Protein AF-A0A1M3SZS4-F1 (afdb_monomer)

pLDDT: mean 76.56, std 21.06, range [27.05, 96.69]

Radius of gyration: 27.9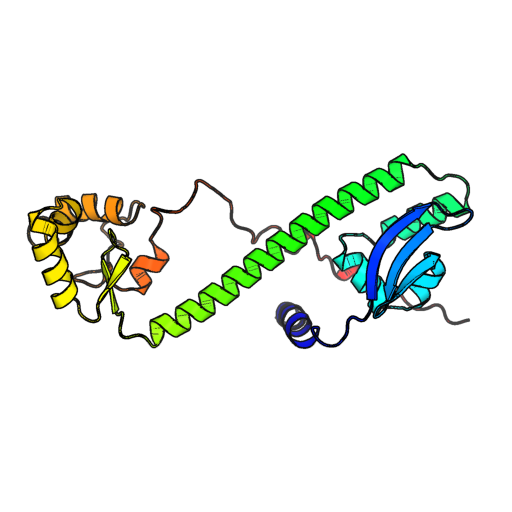 Å; Cα contacts (8 Å, |Δi|>4): 228; chains: 1; bounding box: 60×42×75 Å

Secondary structure (DSSP, 8-state):
--HHHHHHHHHHSGGG---EEEEEEEE-SSSEEEEEEETTEEEEEEHHHHHTT-HHHHHHHHHTT--HHHHHHHHHHHHTT---HHHHHHHHHHHHHHHHHHHHHHHHHHHHHHHHHHHHHHHTSS--EEETTTTEEESSHHHHHHHHHHHTTT-HHHHHHTTTTT-HHHHHHHHHHHHTS---TTTSPTGGGGGBHHHHHHH--TT--S----GGGSTTTS--GGGSS-------

Sequence (236 aa):
MSCLASIILLWDGMREWLTIAFIGVERGPDDLVVTCLRDRFRDRLLWSNFKAIGQPALVAVARAGWHIQSLDDIANSIREGRFDELELERARENAKEKLAWINRLSHNMASLQGLDTLKKILANSSINVICPPCLKGFSRADSLYAHFREVGKTDQMHASLAMKQTNFVTFHAYYEMAIGAPIPSSELRHGHKCFETWFIIEHYRRDAENGEEHPDTLLSELFDFNALDDYEPTSV

Organism: Aspergillus luchuensis (strain CBS 106.47) (NCBI:txid1137211)

Nearest PDB structures (foldseek):
  7x0q-assembly1_B  TM=5.820E-01  e=1.036E+00  Acetivibrio thermocellus
  7x0q-assembly1_A  TM=5.314E-01  e=3.339E+00  Acetivibrio thermocellus
  6mje-assembly2_C  TM=4.380E-01  e=5.333E+00  Nakaseomyces glabratus

Solvent-accessible surface area (backbone atoms only — not comparable to full-atom values): 13571 Å² total; per-residue (Å²): 144,67,70,69,62,56,60,57,57,51,61,77,67,50,83,84,75,71,58,45,43,52,74,47,76,44,88,47,92,62,37,32,33,31,37,29,36,50,73,91,42,80,47,78,36,43,45,73,61,45,54,70,70,35,68,66,46,54,52,21,36,47,70,51,24,40,57,68,66,61,52,51,52,51,29,49,28,36,60,71,73,64,62,53,71,70,58,54,52,51,52,51,50,54,11,50,57,42,29,54,49,54,50,52,51,51,52,53,52,51,50,51,53,51,47,55,50,49,51,54,52,47,73,74,43,70,49,44,29,37,43,63,82,74,71,47,69,28,65,44,64,68,62,46,49,50,47,20,58,63,52,23,76,82,32,68,66,37,35,31,62,59,26,54,88,83,37,47,69,59,13,50,58,45,45,24,68,34,26,45,37,92,66,61,78,89,75,54,47,70,81,68,53,51,29,22,43,66,54,41,66,74,55,55,32,67,83,59,74,87,83,82,82,81,78,78,76,63,64,68,76,78,60,71,68,85,76,69,79,79,77,74,81,84,76,131

Structure (mmCIF, N/CA/C/O backbone):
data_AF-A0A1M3SZS4-F1
#
_entry.id   AF-A0A1M3SZS4-F1
#
loop_
_atom_site.group_PDB
_atom_site.id
_atom_site.type_symbol
_atom_site.label_atom_id
_atom_site.label_alt_id
_atom_site.label_comp_id
_atom_site.label_asym_id
_atom_site.label_entity_id
_atom_site.label_seq_id
_atom_site.pdbx_PDB_ins_code
_atom_site.Cartn_x
_atom_site.Cartn_y
_atom_site.Cartn_z
_atom_site.occupancy
_atom_site.B_iso_or_equiv
_atom_site.auth_seq_id
_atom_site.auth_comp_id
_atom_site.auth_asym_id
_atom_site.auth_atom_id
_atom_site.pdbx_PDB_model_num
ATOM 1 N N . MET A 1 1 ? -1.306 -26.030 6.064 1.00 33.91 1 MET A N 1
ATOM 2 C CA . MET A 1 1 ? -1.467 -25.125 4.901 1.00 33.91 1 MET A CA 1
ATOM 3 C C . MET A 1 1 ? -2.941 -24.746 4.692 1.00 33.91 1 MET A C 1
ATOM 5 O O . MET A 1 1 ? -3.500 -25.035 3.645 1.00 33.91 1 MET A O 1
ATOM 9 N N . SER A 1 2 ? -3.586 -24.084 5.659 1.00 29.48 2 SER A N 1
ATOM 10 C CA . SER A 1 2 ? -4.990 -23.646 5.491 1.00 29.48 2 SER A CA 1
ATOM 11 C C . SER A 1 2 ? -5.407 -22.394 6.280 1.00 29.48 2 SER A C 1
ATOM 13 O O . SER A 1 2 ? -6.526 -21.939 6.091 1.00 29.48 2 SER A O 1
ATOM 15 N N . CYS A 1 3 ? -4.546 -21.768 7.095 1.00 30.89 3 CYS A N 1
ATOM 16 C CA . CYS A 1 3 ? -4.968 -20.607 7.900 1.00 30.89 3 CYS A CA 1
ATOM 17 C C . CYS A 1 3 ? -4.943 -19.264 7.148 1.00 30.89 3 CYS A C 1
ATOM 19 O O . CYS A 1 3 ? -5.746 -18.384 7.441 1.00 30.89 3 CYS A O 1
ATOM 21 N N . LEU A 1 4 ? -4.076 -19.099 6.140 1.00 27.88 4 LEU A N 1
ATOM 22 C CA . LEU A 1 4 ? -3.957 -17.823 5.411 1.00 27.88 4 LEU A CA 1
ATOM 23 C C . LEU A 1 4 ? -5.110 -17.590 4.420 1.00 27.88 4 LEU A C 1
ATOM 25 O O . LEU A 1 4 ? -5.511 -16.450 4.198 1.00 27.88 4 LEU A O 1
ATOM 29 N N . ALA A 1 5 ? -5.695 -18.661 3.874 1.00 27.05 5 ALA A N 1
ATOM 30 C CA . ALA A 1 5 ? -6.840 -18.562 2.968 1.00 27.05 5 ALA A CA 1
ATOM 31 C C . ALA A 1 5 ? -8.105 -18.055 3.687 1.00 27.05 5 ALA A C 1
ATOM 33 O O . ALA A 1 5 ? -8.880 -17.299 3.105 1.00 27.05 5 ALA A O 1
ATOM 34 N N . SER A 1 6 ? -8.281 -18.401 4.967 1.00 30.48 6 SER A N 1
ATOM 35 C CA . SER A 1 6 ? -9.432 -17.970 5.770 1.00 30.48 6 SER A CA 1
ATOM 36 C C . SER A 1 6 ? -9.409 -16.472 6.089 1.00 30.48 6 SER A C 1
ATOM 38 O O . SER A 1 6 ? -10.462 -15.844 6.133 1.00 30.48 6 SER A O 1
ATOM 40 N N . ILE A 1 7 ? -8.221 -15.878 6.252 1.00 36.56 7 ILE A N 1
ATOM 41 C CA . ILE A 1 7 ? -8.060 -14.442 6.538 1.00 36.56 7 ILE A CA 1
ATOM 42 C C . ILE A 1 7 ? -8.365 -13.600 5.289 1.00 36.56 7 ILE A C 1
ATOM 44 O O . ILE A 1 7 ? -9.030 -12.571 5.385 1.00 36.56 7 ILE A O 1
ATOM 48 N N . ILE A 1 8 ? -7.944 -14.065 4.106 1.00 35.19 8 ILE A N 1
ATOM 49 C CA . ILE A 1 8 ? -8.177 -13.361 2.834 1.00 35.19 8 ILE A CA 1
ATOM 50 C C . ILE A 1 8 ? -9.655 -13.444 2.417 1.00 35.19 8 ILE A C 1
ATOM 52 O O . ILE A 1 8 ? -10.227 -12.445 1.981 1.00 35.19 8 ILE A O 1
ATOM 56 N N . LEU A 1 9 ? -10.304 -14.599 2.609 1.00 32.78 9 LEU A N 1
ATOM 57 C CA . LEU A 1 9 ? -11.733 -14.767 2.313 1.00 32.78 9 LEU A CA 1
ATOM 58 C C . LEU A 1 9 ? -12.645 -14.010 3.288 1.00 32.78 9 LEU A C 1
ATOM 60 O O . LEU A 1 9 ? -13.767 -13.663 2.918 1.00 32.78 9 LEU A O 1
ATOM 64 N N . LEU A 1 10 ? -12.172 -13.696 4.501 1.00 40.41 10 LEU A N 1
ATOM 65 C CA . LEU A 1 10 ? -12.943 -12.885 5.441 1.00 40.41 10 LEU A CA 1
ATOM 66 C C . LEU A 1 10 ? -13.114 -11.441 4.949 1.00 40.41 10 LEU A C 1
ATOM 68 O O . LEU A 1 10 ? -14.142 -10.836 5.208 1.00 40.41 10 LEU A O 1
ATOM 72 N N . TRP A 1 11 ? -12.145 -10.858 4.241 1.00 41.56 11 TRP A N 1
ATOM 73 C CA . TRP A 1 11 ? -12.206 -9.432 3.889 1.00 41.56 11 TRP A CA 1
ATOM 74 C C . TRP A 1 11 ? -12.999 -9.118 2.622 1.00 41.56 11 TRP A C 1
ATOM 76 O O . TRP A 1 11 ? -13.680 -8.091 2.587 1.00 41.56 11 TRP A O 1
ATOM 86 N N . ASP A 1 12 ? -12.976 -9.994 1.617 1.00 34.31 12 ASP A N 1
ATOM 87 C CA . ASP A 1 12 ? -13.678 -9.741 0.350 1.00 34.31 12 ASP A CA 1
ATOM 88 C C . ASP A 1 12 ? -15.205 -9.936 0.475 1.00 34.31 12 ASP A C 1
ATOM 90 O O . ASP A 1 12 ? -15.979 -9.262 -0.202 1.00 34.31 12 ASP A O 1
ATOM 94 N N . GLY A 1 13 ? -15.657 -10.773 1.422 1.00 33.25 13 GLY A N 1
ATOM 95 C CA . GLY A 1 13 ? -17.080 -10.991 1.734 1.00 33.25 13 GLY A CA 1
ATOM 96 C C . GLY A 1 13 ? -17.674 -10.086 2.827 1.00 33.25 13 GLY A C 1
ATOM 97 O O . GLY A 1 13 ? -18.882 -10.098 3.045 1.00 33.25 13 GLY A O 1
ATOM 98 N N . MET A 1 14 ? -16.863 -9.285 3.532 1.00 38.31 14 MET A N 1
ATOM 99 C CA . MET A 1 14 ? -17.295 -8.505 4.711 1.00 38.31 14 MET A CA 1
ATOM 100 C C . MET A 1 14 ? -17.755 -7.069 4.421 1.00 38.31 14 MET A C 1
ATOM 102 O O . MET A 1 14 ? -18.044 -6.326 5.363 1.00 38.31 14 MET A O 1
ATOM 106 N N . ARG A 1 15 ? -17.837 -6.636 3.156 1.00 41.44 15 ARG A N 1
ATOM 107 C CA . ARG A 1 15 ? -18.345 -5.286 2.836 1.00 41.44 15 ARG A CA 1
ATOM 108 C C . ARG A 1 15 ? -19.854 -5.128 3.033 1.00 41.44 15 ARG A C 1
ATOM 110 O O . ARG A 1 15 ? -20.308 -3.997 3.165 1.00 41.44 15 ARG A O 1
ATOM 117 N N . GLU A 1 16 ? -20.613 -6.220 3.108 1.00 39.03 16 GLU A N 1
ATOM 118 C CA . GLU A 1 16 ? -22.080 -6.162 3.189 1.00 39.03 16 GLU A CA 1
ATOM 119 C C . GLU A 1 16 ? -22.664 -6.324 4.610 1.00 39.03 16 GLU A C 1
ATOM 121 O O . GLU A 1 16 ? -23.864 -6.133 4.775 1.00 39.03 16 GLU A O 1
ATOM 126 N N . TRP A 1 17 ? -21.871 -6.632 5.651 1.00 43.19 17 TRP A N 1
ATOM 127 C CA . TRP A 1 17 ? -22.424 -7.103 6.944 1.00 43.19 17 TRP A CA 1
ATOM 128 C C . TRP A 1 17 ? -21.791 -6.530 8.225 1.00 43.19 17 TRP A C 1
ATOM 130 O O . TRP A 1 17 ? -21.630 -7.248 9.210 1.00 43.19 17 TRP A O 1
ATOM 140 N N . LEU A 1 18 ? -21.460 -5.237 8.290 1.00 50.47 18 LEU A N 1
ATOM 141 C CA . LEU A 1 18 ? -21.087 -4.629 9.580 1.00 50.47 18 LEU A CA 1
ATOM 142 C C . LEU A 1 18 ? -21.857 -3.351 9.875 1.00 50.47 18 LEU A C 1
ATOM 144 O O . LEU A 1 18 ? -21.392 -2.232 9.692 1.00 50.47 18 LEU A O 1
ATOM 148 N N . THR A 1 19 ? -23.050 -3.571 10.410 1.00 68.31 19 THR A N 1
ATOM 149 C CA . THR A 1 19 ? -23.997 -2.570 10.900 1.00 68.31 19 THR A CA 1
ATOM 150 C C . THR A 1 19 ? -23.546 -1.904 12.208 1.00 68.31 19 THR A C 1
ATOM 152 O O . THR A 1 19 ? -24.273 -1.062 12.716 1.00 68.31 19 THR A O 1
ATOM 155 N N . ILE A 1 20 ? -22.403 -2.281 12.802 1.00 80.69 20 ILE A N 1
ATOM 156 C CA . ILE A 1 20 ? -21.954 -1.787 14.117 1.00 80.69 20 ILE A CA 1
ATOM 157 C C . ILE A 1 20 ? -20.526 -1.246 14.031 1.00 80.69 20 ILE A C 1
ATOM 159 O O . ILE A 1 20 ? -19.611 -1.969 13.642 1.00 80.69 20 ILE A O 1
ATOM 163 N N . ALA A 1 21 ? -20.328 -0.001 14.462 1.00 84.88 21 ALA A N 1
ATOM 164 C CA . ALA A 1 21 ? -19.016 0.608 14.651 1.00 84.88 21 ALA A CA 1
ATOM 165 C C . ALA A 1 21 ? -18.811 0.994 16.121 1.00 84.88 21 ALA A C 1
ATOM 167 O O . ALA A 1 21 ? -19.634 1.691 16.713 1.00 84.88 21 ALA A O 1
ATOM 168 N N . PHE A 1 22 ? -17.697 0.565 16.708 1.00 88.62 22 PHE A N 1
ATOM 169 C CA . PHE A 1 22 ? -17.278 1.004 18.035 1.00 88.62 22 PHE A CA 1
ATOM 170 C C . PHE A 1 22 ? -16.596 2.372 17.917 1.00 88.62 22 PHE A C 1
ATOM 172 O O . PHE A 1 22 ? -15.677 2.530 17.116 1.00 88.62 22 PHE A O 1
ATOM 179 N N . ILE A 1 23 ? -17.053 3.365 18.684 1.00 88.19 23 ILE A N 1
ATOM 180 C CA . ILE A 1 23 ? -16.527 4.740 18.615 1.00 88.19 23 ILE A CA 1
ATOM 181 C C . ILE A 1 23 ? -15.606 5.022 19.799 1.00 88.19 23 ILE A C 1
ATOM 183 O O . ILE A 1 23 ? -14.567 5.656 19.638 1.00 88.19 23 ILE A O 1
ATOM 187 N N . GLY A 1 24 ? -15.982 4.572 20.992 1.00 90.38 24 GLY A N 1
ATOM 188 C CA . GLY A 1 24 ? -15.202 4.830 22.190 1.00 90.38 24 GLY A CA 1
ATOM 189 C C . GLY A 1 24 ? -15.891 4.340 23.447 1.00 90.38 24 GLY A C 1
ATOM 190 O O . GLY A 1 24 ? -17.001 3.807 23.406 1.00 90.38 24 GLY A O 1
ATOM 191 N N . VAL A 1 25 ? -15.218 4.545 24.572 1.00 93.88 25 VAL A N 1
ATOM 192 C CA . VAL A 1 25 ? -15.676 4.087 25.877 1.00 93.88 25 VAL A CA 1
ATOM 193 C C . VAL A 1 25 ? -15.354 5.109 26.965 1.00 93.88 25 VAL A C 1
ATOM 195 O O . VAL A 1 25 ? -14.321 5.791 26.942 1.00 93.88 25 VAL A O 1
ATOM 198 N N . GLU A 1 26 ? -16.271 5.219 27.916 1.00 93.00 26 GLU A N 1
ATOM 199 C CA . GLU A 1 26 ? -16.220 6.131 29.052 1.00 93.00 26 GLU A CA 1
ATOM 200 C C . GLU A 1 26 ? -16.586 5.385 30.337 1.00 93.00 26 GLU A C 1
ATOM 202 O O . GLU A 1 26 ? -17.255 4.349 30.310 1.00 93.00 26 GLU A O 1
ATOM 207 N N . ARG A 1 27 ? -16.174 5.934 31.480 1.00 92.75 27 ARG A N 1
ATOM 208 C CA . ARG A 1 27 ? -16.581 5.428 32.788 1.00 92.75 27 ARG A CA 1
ATOM 209 C C . ARG A 1 27 ? -18.066 5.722 33.032 1.00 92.75 27 ARG A C 1
ATOM 211 O O . ARG A 1 27 ? -18.479 6.880 33.018 1.00 92.75 27 ARG A O 1
ATOM 218 N N . GLY A 1 28 ? -18.852 4.683 33.298 1.00 90.00 28 GLY A N 1
ATOM 219 C CA . GLY A 1 28 ? -20.199 4.806 33.852 1.00 90.00 28 GLY A CA 1
ATOM 220 C C . GLY A 1 28 ? -20.223 4.667 35.379 1.00 90.00 28 GLY A C 1
ATOM 221 O O . GLY A 1 28 ? -19.180 4.468 36.003 1.00 90.00 28 GLY A O 1
ATOM 222 N N . PRO A 1 29 ? -21.411 4.781 35.996 1.00 85.69 29 PRO A N 1
ATOM 223 C CA . PRO A 1 29 ? -21.566 4.633 37.442 1.00 85.69 29 PRO A CA 1
ATOM 224 C C . PRO A 1 29 ? -21.201 3.223 37.929 1.00 85.69 29 PRO A C 1
ATOM 226 O O . PRO A 1 29 ? -20.471 3.104 38.907 1.00 85.69 29 PRO A O 1
ATOM 229 N N . ASP A 1 30 ? -21.641 2.188 37.204 1.00 89.19 30 ASP A N 1
ATOM 230 C CA . ASP A 1 30 ? -21.519 0.782 37.623 1.00 89.19 30 ASP A CA 1
ATOM 231 C C . ASP A 1 30 ? -20.822 -0.119 36.588 1.00 89.19 30 ASP A C 1
ATOM 233 O O . ASP A 1 30 ? -20.459 -1.249 36.891 1.00 89.19 30 ASP A O 1
ATOM 237 N N . ASP A 1 31 ? -20.642 0.350 35.352 1.00 91.31 31 ASP A N 1
ATOM 238 C CA . ASP A 1 31 ? -20.003 -0.389 34.256 1.00 91.31 31 ASP A CA 1
ATOM 239 C C . ASP A 1 31 ? -19.390 0.616 33.263 1.00 91.31 31 ASP A C 1
ATOM 241 O O . ASP A 1 31 ? -19.647 1.824 33.337 1.00 91.31 31 ASP A O 1
ATOM 245 N N . LEU A 1 32 ? -18.591 0.139 32.312 1.00 93.44 32 LEU A N 1
ATOM 246 C CA . LEU A 1 32 ? -18.152 0.956 31.184 1.00 93.44 32 LEU A CA 1
ATOM 247 C C . LEU A 1 32 ? -19.337 1.303 30.279 1.00 93.44 32 LEU A C 1
ATOM 249 O O . LEU A 1 32 ? -20.205 0.472 30.018 1.00 93.44 32 LEU A O 1
ATOM 253 N N . VAL A 1 33 ? -19.348 2.527 29.755 1.00 95.62 33 VAL A N 1
ATOM 254 C CA . VAL A 1 33 ? -20.327 2.989 28.767 1.00 95.62 33 VAL A CA 1
ATOM 255 C C . VAL A 1 33 ? -19.646 3.061 27.410 1.00 95.62 33 VAL A C 1
ATOM 257 O O . VAL A 1 33 ? -18.791 3.911 27.166 1.00 95.62 33 VAL A O 1
ATOM 260 N N . VAL A 1 34 ? -20.043 2.172 26.507 1.00 94.38 34 VAL A N 1
ATOM 261 C CA . VAL A 1 34 ? -19.617 2.158 25.110 1.00 94.38 34 VAL A CA 1
ATOM 262 C C . VAL A 1 34 ? -20.473 3.114 24.303 1.00 94.38 34 VAL A C 1
ATOM 264 O O . VAL A 1 34 ? -21.700 3.029 24.313 1.00 94.38 34 VAL A O 1
ATOM 267 N N . THR A 1 35 ? -19.818 3.978 23.536 1.00 94.06 35 THR A N 1
ATOM 268 C CA . THR A 1 35 ? -20.444 4.724 22.448 1.00 94.06 35 THR A CA 1
ATOM 269 C C . THR A 1 35 ? -20.217 3.963 21.148 1.00 94.06 35 THR A C 1
ATOM 271 O O . THR A 1 35 ? -19.076 3.689 20.765 1.00 94.06 35 THR A O 1
ATOM 274 N N . CYS A 1 36 ? -21.295 3.628 20.448 1.00 90.31 36 CYS A N 1
ATOM 275 C CA . CYS A 1 36 ? -21.243 2.911 19.180 1.00 90.31 36 CYS A CA 1
ATOM 276 C C . CYS A 1 36 ? -22.198 3.524 18.154 1.00 90.31 36 CYS A C 1
ATOM 278 O O . CYS A 1 36 ? -23.141 4.229 18.504 1.00 90.31 36 CYS A O 1
ATOM 280 N N . LEU A 1 37 ? -21.938 3.274 16.875 1.00 85.50 37 LEU A N 1
ATOM 281 C CA . LEU A 1 37 ? -22.887 3.507 15.797 1.00 85.50 37 LEU A CA 1
ATOM 282 C C . LEU A 1 37 ? -23.519 2.166 15.443 1.00 85.50 37 LEU A C 1
ATOM 284 O O . LEU A 1 37 ? -22.791 1.234 15.110 1.00 85.50 37 LEU A O 1
ATOM 288 N N . ARG A 1 38 ? -24.844 2.071 15.491 1.00 80.56 38 ARG A N 1
ATOM 289 C CA . ARG A 1 38 ? -25.583 0.916 14.988 1.00 80.56 38 ARG A CA 1
ATOM 290 C C . ARG A 1 38 ? -26.506 1.380 13.868 1.00 80.56 38 ARG A C 1
ATOM 292 O O . ARG A 1 38 ? -27.410 2.182 14.087 1.00 80.56 38 ARG A O 1
ATOM 299 N N . ASP A 1 39 ? -26.233 0.908 12.658 1.00 73.50 39 ASP A N 1
ATOM 300 C CA . ASP A 1 39 ? -26.787 1.422 11.405 1.00 73.50 39 ASP A CA 1
ATOM 301 C C . ASP A 1 39 ? -26.501 2.928 11.244 1.00 73.50 39 ASP A C 1
ATOM 303 O O . ASP A 1 39 ? -25.364 3.315 10.966 1.00 73.50 39 ASP A O 1
ATOM 307 N N . ARG A 1 40 ? -27.495 3.7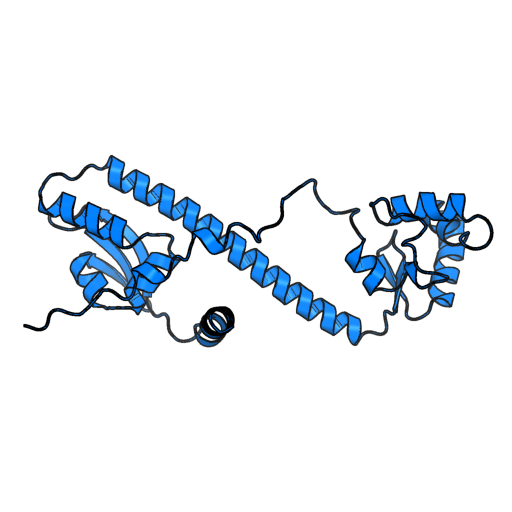94 11.485 1.00 71.56 40 ARG A N 1
ATOM 308 C CA . ARG A 1 40 ? -27.355 5.262 11.419 1.00 71.56 40 ARG A CA 1
ATOM 309 C C . ARG A 1 40 ? -27.465 5.964 12.769 1.00 71.56 40 ARG A C 1
ATOM 311 O O . ARG A 1 40 ? -27.363 7.190 12.820 1.00 71.56 40 ARG A O 1
ATOM 318 N N . PHE A 1 41 ? -27.682 5.222 13.850 1.00 77.94 41 PHE A N 1
ATOM 319 C CA . PHE A 1 41 ? -27.942 5.791 15.168 1.00 77.94 41 PHE A CA 1
ATOM 320 C C . PHE A 1 41 ? -26.731 5.626 16.076 1.00 77.94 41 PHE A C 1
ATOM 322 O O . PHE A 1 41 ? -26.090 4.575 16.0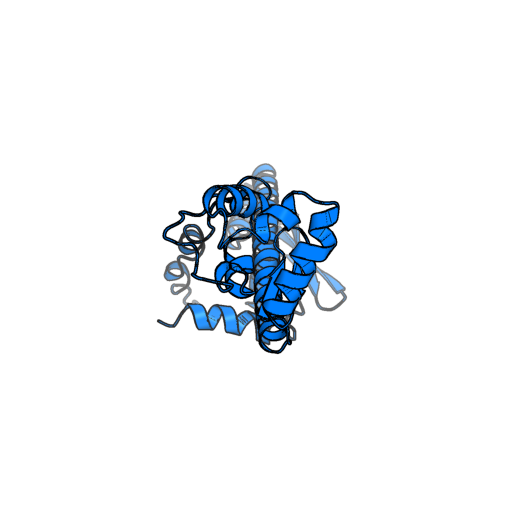98 1.00 77.94 41 PHE A O 1
ATOM 329 N N . ARG A 1 42 ? -26.396 6.690 16.812 1.00 85.75 42 ARG A N 1
ATOM 330 C CA . ARG A 1 42 ? -25.414 6.609 17.892 1.00 85.75 42 ARG A CA 1
ATOM 331 C C . ARG A 1 42 ? -26.115 6.116 19.144 1.00 85.75 42 ARG A C 1
ATOM 333 O O . ARG A 1 42 ? -26.976 6.816 19.668 1.00 85.75 42 ARG A O 1
ATOM 340 N N . ASP A 1 43 ? -25.674 4.969 19.631 1.00 89.31 43 ASP A N 1
ATOM 341 C CA . ASP A 1 43 ? -26.161 4.360 20.857 1.00 89.31 43 ASP A CA 1
ATOM 342 C C . ASP A 1 43 ? -25.074 4.417 21.935 1.00 89.31 43 ASP A C 1
ATOM 344 O O . ASP A 1 43 ? -23.876 4.285 21.657 1.00 89.31 43 ASP A O 1
ATOM 348 N N . ARG A 1 44 ? -25.509 4.599 23.186 1.00 93.44 44 ARG A N 1
ATOM 349 C CA . ARG A 1 44 ? -24.673 4.429 24.378 1.00 93.44 44 ARG A CA 1
ATOM 350 C C . ARG A 1 44 ? -25.179 3.220 25.144 1.00 93.44 44 ARG A C 1
ATOM 352 O O . ARG A 1 44 ? -26.333 3.195 25.563 1.00 93.44 44 ARG A O 1
ATOM 359 N N . LEU A 1 45 ? -24.326 2.220 25.302 1.00 92.69 45 LEU A N 1
ATOM 360 C CA . LEU A 1 45 ? -24.668 0.947 25.925 1.00 92.69 45 LEU A CA 1
ATOM 361 C C . LEU A 1 45 ? -23.6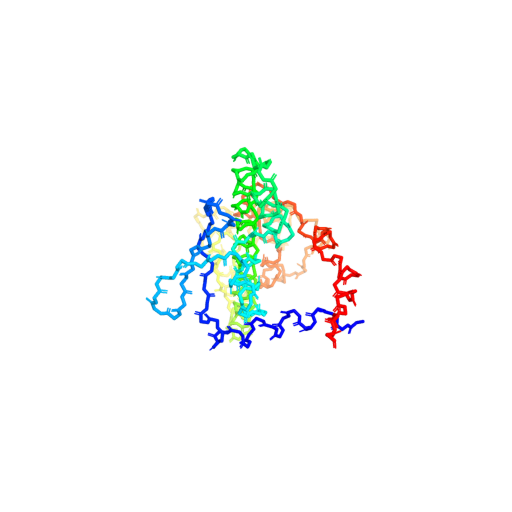64 0.640 27.027 1.00 92.69 45 LEU A C 1
ATOM 363 O O . LEU A 1 45 ? -22.483 0.945 26.889 1.00 92.69 45 LEU A O 1
ATOM 367 N N . LEU A 1 46 ? -24.122 0.008 28.106 1.00 93.75 46 LEU A N 1
ATOM 368 C CA . LEU A 1 46 ? -23.198 -0.599 29.061 1.00 93.75 46 LEU A CA 1
ATOM 369 C C . LEU A 1 46 ? -22.366 -1.668 28.349 1.00 93.75 46 LEU A C 1
ATOM 371 O O . LEU A 1 46 ? -22.859 -2.318 27.424 1.00 93.75 46 LEU A O 1
ATOM 375 N N . TRP A 1 47 ? -21.124 -1.860 28.775 1.00 94.44 47 TRP A N 1
ATOM 376 C CA . TRP A 1 47 ? -20.214 -2.828 28.175 1.00 94.44 47 TRP A CA 1
ATOM 377 C C . TRP A 1 47 ? -20.796 -4.242 28.178 1.00 94.44 47 TRP A C 1
ATOM 379 O O . TRP A 1 47 ? -20.792 -4.915 27.149 1.00 94.44 47 TRP A O 1
ATOM 389 N N . SER A 1 48 ? -21.408 -4.647 29.288 1.00 90.44 48 SER A N 1
ATOM 390 C CA . SER A 1 48 ? -22.201 -5.879 29.401 1.00 90.44 48 SER A CA 1
ATOM 391 C C . SER A 1 48 ? -23.270 -6.024 28.301 1.00 90.44 48 SER A C 1
ATOM 393 O O . SER A 1 48 ? -23.317 -7.045 27.611 1.00 90.44 48 SER A O 1
ATOM 395 N N . ASN A 1 49 ? -24.076 -4.985 28.071 1.00 92.38 49 ASN A N 1
ATOM 396 C CA . ASN A 1 49 ? -25.117 -4.975 27.035 1.00 92.38 49 ASN A CA 1
ATOM 397 C C . ASN A 1 49 ? -24.536 -4.944 25.616 1.00 92.38 49 ASN A C 1
ATOM 399 O O . ASN A 1 49 ? -25.093 -5.548 24.703 1.00 92.38 49 ASN A O 1
ATOM 403 N N . PHE A 1 50 ? -23.419 -4.243 25.420 1.00 90.69 50 PHE A N 1
ATOM 404 C CA . PHE A 1 50 ? -22.732 -4.187 24.137 1.00 90.69 50 PHE A CA 1
ATOM 405 C C . PHE A 1 50 ? -22.155 -5.559 23.761 1.00 90.69 50 PHE A C 1
ATOM 407 O O . PHE A 1 50 ? -22.346 -6.016 22.635 1.00 90.69 50 PHE A O 1
ATOM 414 N N . LYS A 1 51 ? -21.540 -6.269 24.716 1.00 90.56 51 LYS A N 1
ATOM 415 C CA . LYS A 1 51 ? -21.076 -7.652 24.524 1.00 90.56 51 LYS A CA 1
ATOM 416 C C . LYS A 1 51 ? -22.216 -8.623 24.223 1.00 90.56 51 LYS A C 1
ATOM 418 O O . LYS A 1 51 ? -22.034 -9.526 23.411 1.00 90.56 51 LYS A O 1
ATOM 423 N N . ALA A 1 52 ? -23.392 -8.422 24.820 1.00 89.38 52 ALA A N 1
ATOM 424 C CA . ALA A 1 52 ? -24.564 -9.269 24.589 1.00 89.38 52 ALA A CA 1
ATOM 425 C C . ALA A 1 52 ? -25.080 -9.234 23.134 1.00 89.38 52 ALA A C 1
ATOM 427 O O . ALA A 1 52 ? -25.818 -10.127 22.727 1.00 89.38 52 ALA A O 1
ATOM 428 N N . ILE A 1 53 ? -24.665 -8.248 22.324 1.00 86.00 53 ILE A N 1
ATOM 429 C CA . ILE A 1 53 ? -24.929 -8.222 20.874 1.00 86.00 53 ILE A CA 1
ATOM 430 C C . ILE A 1 53 ? -24.191 -9.368 20.150 1.00 86.00 53 ILE A C 1
ATOM 432 O O . ILE A 1 53 ? -24.617 -9.812 19.084 1.00 86.00 53 ILE A O 1
ATOM 436 N N . GLY A 1 54 ? -23.097 -9.866 20.730 1.00 81.56 54 GLY A N 1
ATOM 437 C CA . GLY A 1 54 ? -22.327 -10.995 20.224 1.00 81.56 54 GLY A CA 1
ATOM 438 C C . GLY A 1 54 ? -21.193 -10.595 19.281 1.00 81.56 54 GLY A C 1
ATOM 439 O O . GLY A 1 54 ? -20.683 -9.473 19.301 1.00 81.56 54 GLY A O 1
ATOM 440 N N . GLN A 1 55 ? -20.783 -11.544 18.438 1.00 74.44 55 GLN A N 1
ATOM 441 C CA . GLN A 1 55 ? -19.575 -11.447 17.609 1.00 74.44 55 GLN A CA 1
ATOM 442 C C . GLN A 1 55 ? -19.452 -10.163 16.767 1.00 74.44 55 GLN A C 1
ATOM 444 O O . GLN A 1 55 ? -18.364 -9.587 16.751 1.00 74.44 55 GLN A O 1
ATOM 449 N N . PRO A 1 56 ? -20.514 -9.626 16.130 1.00 78.31 56 PRO A N 1
ATOM 450 C CA . PRO A 1 56 ? -20.395 -8.382 15.365 1.00 78.31 56 PRO A CA 1
ATOM 451 C C . PRO A 1 56 ? -19.902 -7.188 16.199 1.00 78.31 56 PRO A C 1
ATOM 453 O O . PRO A 1 56 ? -19.122 -6.369 15.713 1.00 78.31 56 PRO A O 1
ATOM 456 N N . ALA A 1 57 ? -20.316 -7.102 17.465 1.00 82.06 57 ALA A N 1
ATOM 457 C CA . ALA A 1 57 ? -19.902 -6.041 18.377 1.00 82.06 57 ALA A CA 1
ATOM 458 C C . ALA A 1 57 ? -18.450 -6.229 18.850 1.00 82.06 57 ALA A C 1
ATOM 460 O O . ALA A 1 57 ? -17.680 -5.269 18.877 1.00 82.06 57 ALA A O 1
ATOM 461 N N . LEU A 1 58 ? -18.045 -7.469 19.139 1.00 83.00 58 LEU A N 1
ATOM 462 C CA . LEU A 1 58 ? -16.668 -7.799 19.525 1.00 83.00 58 LEU A CA 1
ATOM 463 C C . LEU A 1 58 ? -15.672 -7.545 18.384 1.00 83.00 58 LEU A C 1
ATOM 465 O O . LEU A 1 58 ? -14.604 -6.971 18.596 1.00 83.00 58 LEU A O 1
ATOM 469 N N . VAL A 1 59 ? -16.050 -7.882 17.149 1.00 78.56 59 VAL A N 1
ATOM 470 C CA . VAL A 1 59 ? -15.257 -7.562 15.954 1.00 78.56 59 VAL A CA 1
ATOM 471 C C . VAL A 1 59 ? -15.117 -6.047 15.780 1.00 78.56 59 VAL A C 1
ATOM 473 O O . VAL A 1 59 ? -14.036 -5.574 15.426 1.00 78.56 59 VAL A O 1
ATOM 476 N N . ALA A 1 60 ? -16.168 -5.265 16.053 1.00 82.56 60 ALA A N 1
ATOM 477 C CA . ALA A 1 60 ? -16.104 -3.805 15.978 1.00 82.56 60 ALA A CA 1
ATOM 478 C C . ALA A 1 60 ? -15.117 -3.203 16.998 1.00 82.56 60 ALA A C 1
ATOM 480 O O . ALA A 1 60 ? -14.401 -2.262 16.662 1.00 82.56 60 ALA A O 1
ATOM 481 N N . VAL A 1 61 ? -15.028 -3.776 18.203 1.00 86.62 61 VAL A N 1
ATOM 482 C CA . VAL A 1 61 ? -14.046 -3.396 19.241 1.00 86.62 61 VAL A CA 1
ATOM 483 C C . VAL A 1 61 ? -12.623 -3.666 18.757 1.00 86.62 61 VAL A C 1
ATOM 485 O O . VAL A 1 61 ? -11.789 -2.761 18.757 1.00 86.62 61 VAL A O 1
ATOM 488 N N . ALA A 1 62 ? -12.363 -4.882 18.268 1.00 80.94 62 ALA A N 1
ATOM 489 C CA . ALA A 1 62 ? -11.046 -5.263 17.762 1.00 80.94 62 ALA A CA 1
ATOM 490 C C . ALA A 1 62 ? -10.610 -4.392 16.570 1.00 80.94 62 ALA A C 1
ATOM 492 O O . ALA A 1 62 ? -9.463 -3.951 16.501 1.00 80.94 62 ALA A O 1
ATOM 493 N N . ARG A 1 63 ? -11.539 -4.076 15.656 1.00 78.56 63 ARG A N 1
ATOM 494 C CA . ARG A 1 63 ? -11.295 -3.164 14.525 1.00 78.56 63 ARG A CA 1
ATOM 495 C C . ARG A 1 63 ? -10.998 -1.735 14.956 1.00 78.56 63 ARG A C 1
ATOM 497 O O . ARG A 1 63 ? -10.239 -1.057 14.276 1.00 78.56 63 ARG A O 1
ATOM 504 N N . ALA A 1 64 ? -11.563 -1.290 16.074 1.00 84.12 64 ALA A N 1
ATOM 505 C CA . ALA A 1 64 ? -11.248 0.002 16.671 1.00 84.12 64 ALA A CA 1
ATOM 506 C C . ALA A 1 64 ? -9.905 0.004 17.434 1.00 84.12 64 ALA A C 1
ATOM 508 O O . ALA A 1 64 ? -9.588 0.988 18.096 1.00 84.12 64 ALA A O 1
ATOM 509 N N . GLY A 1 65 ? -9.121 -1.080 17.359 1.00 84.12 65 GLY A N 1
ATOM 510 C CA . GLY A 1 65 ? -7.812 -1.208 18.002 1.00 84.12 65 GLY A CA 1
ATOM 511 C C . GLY A 1 65 ? -7.869 -1.641 19.467 1.00 84.12 65 GLY A C 1
ATOM 512 O O . GLY A 1 65 ? -6.826 -1.791 20.096 1.00 84.12 65 GLY A O 1
ATOM 513 N N . TRP A 1 66 ? -9.057 -1.883 20.021 1.00 90.19 66 TRP A N 1
ATOM 514 C CA . TRP A 1 66 ? -9.223 -2.236 21.428 1.00 90.19 66 TRP A CA 1
ATOM 515 C C . TRP A 1 66 ? -9.021 -3.728 21.681 1.00 90.19 66 TRP A C 1
ATOM 517 O O . TRP A 1 66 ? -9.345 -4.578 20.849 1.00 90.19 66 TRP A O 1
ATOM 527 N N . HIS A 1 67 ? -8.521 -4.051 22.871 1.00 86.94 67 HIS A N 1
ATOM 528 C CA . HIS A 1 67 ? -8.458 -5.419 23.367 1.00 86.94 67 HIS A CA 1
ATOM 529 C C . HIS A 1 67 ? -9.662 -5.693 24.274 1.00 86.94 67 HIS A C 1
ATOM 531 O O . HIS A 1 67 ? -9.894 -4.964 25.237 1.00 86.94 67 HIS A O 1
ATOM 537 N N . ILE A 1 68 ? -10.433 -6.738 23.959 1.00 87.50 68 ILE A N 1
ATOM 538 C CA . ILE A 1 68 ? -11.687 -7.059 24.662 1.00 87.50 68 ILE A CA 1
ATOM 539 C C . ILE A 1 68 ? -11.415 -7.340 26.143 1.00 87.50 68 ILE A C 1
ATOM 541 O O . ILE A 1 68 ? -12.103 -6.778 26.991 1.00 87.50 68 ILE A O 1
ATOM 545 N N . GLN A 1 69 ? -10.361 -8.106 26.455 1.00 85.81 69 GLN A N 1
ATOM 546 C CA . GLN A 1 69 ? -9.996 -8.403 27.844 1.00 85.81 69 GLN A CA 1
ATOM 547 C C . GLN A 1 69 ? -9.679 -7.131 28.634 1.00 85.81 69 GLN A C 1
ATOM 549 O O . GLN A 1 69 ? -10.092 -7.003 29.775 1.00 85.81 69 GLN A O 1
ATOM 554 N N . SER A 1 70 ? -9.013 -6.150 28.017 1.00 88.06 70 SER A N 1
ATOM 555 C CA . SER A 1 70 ? -8.688 -4.898 28.707 1.00 88.06 70 SER A CA 1
ATOM 556 C C . SER A 1 70 ? -9.948 -4.110 29.066 1.00 88.06 70 SER A C 1
ATOM 558 O O . SER A 1 70 ? -10.006 -3.488 30.119 1.00 88.06 70 SER A O 1
ATOM 560 N N . LEU A 1 71 ? -10.982 -4.157 28.220 1.00 92.06 71 LEU A N 1
ATOM 561 C CA . LEU A 1 71 ? -12.284 -3.572 28.549 1.00 92.06 71 LEU A CA 1
ATOM 562 C C . LEU A 1 71 ? -13.003 -4.362 29.651 1.00 92.06 71 LEU A C 1
ATOM 564 O O . LEU A 1 71 ? -13.639 -3.755 30.509 1.00 92.06 71 LEU A O 1
ATOM 568 N N . ASP A 1 72 ? -12.884 -5.691 29.658 1.00 92.38 72 ASP A N 1
ATOM 569 C CA . ASP A 1 72 ? -13.425 -6.538 30.724 1.00 92.38 72 ASP A CA 1
ATOM 570 C C . ASP A 1 72 ? -12.776 -6.261 32.081 1.00 92.38 72 ASP A C 1
ATOM 572 O O . ASP A 1 72 ? -13.489 -6.110 33.077 1.00 92.38 72 ASP A O 1
ATOM 576 N N . ASP A 1 73 ? -11.453 -6.130 32.116 1.00 91.75 73 ASP A N 1
ATOM 577 C CA . ASP A 1 73 ? -10.687 -5.844 33.327 1.00 91.75 73 ASP A CA 1
ATOM 578 C C . ASP A 1 73 ? -11.071 -4.474 33.902 1.00 91.75 73 ASP A C 1
ATOM 580 O O . ASP A 1 73 ? -11.429 -4.369 35.076 1.00 91.75 73 ASP A O 1
ATOM 584 N N . ILE A 1 74 ? -11.137 -3.439 33.057 1.00 92.94 74 ILE A N 1
ATOM 585 C CA . ILE A 1 74 ? -11.559 -2.098 33.481 1.00 92.94 74 ILE A CA 1
ATOM 586 C C . ILE A 1 74 ? -13.020 -2.109 33.969 1.00 92.94 74 ILE A C 1
ATOM 588 O O . ILE A 1 74 ? -13.339 -1.500 34.993 1.00 92.94 74 ILE A O 1
ATOM 592 N N . ALA A 1 75 ? -13.923 -2.811 33.277 1.00 93.06 75 ALA A N 1
ATOM 593 C CA . ALA A 1 75 ? -15.317 -2.944 33.703 1.00 93.06 75 ALA A CA 1
ATOM 594 C C . ALA A 1 75 ? -15.451 -3.661 35.059 1.00 93.06 75 ALA A C 1
ATOM 596 O O . ALA A 1 75 ? -16.287 -3.278 35.882 1.00 93.06 75 ALA A O 1
ATOM 597 N N . ASN A 1 76 ? -14.632 -4.688 35.313 1.00 93.19 76 ASN A N 1
ATOM 598 C CA . ASN A 1 76 ? -14.547 -5.350 36.617 1.00 93.19 76 ASN A CA 1
ATOM 599 C C . ASN A 1 76 ? -14.068 -4.366 37.696 1.00 93.19 76 ASN A C 1
ATOM 601 O O . ASN A 1 76 ? -14.740 -4.217 38.717 1.00 93.19 76 ASN A O 1
ATOM 605 N N . SER A 1 77 ? -12.995 -3.616 37.431 1.00 92.44 77 SER A N 1
ATOM 606 C CA . SER A 1 77 ? -12.464 -2.601 38.349 1.00 92.44 77 SER A CA 1
ATOM 607 C C . SER A 1 77 ? -13.497 -1.527 38.714 1.00 92.44 77 SER A C 1
ATOM 609 O O . SER A 1 77 ? -13.547 -1.101 39.870 1.00 92.44 77 SER A O 1
ATOM 611 N N . ILE A 1 78 ? -14.360 -1.108 37.776 1.00 92.38 78 ILE A N 1
ATOM 612 C CA . ILE A 1 78 ? -15.483 -0.194 38.064 1.00 92.38 78 ILE A CA 1
ATOM 613 C C . ILE A 1 78 ? -16.473 -0.840 39.033 1.00 9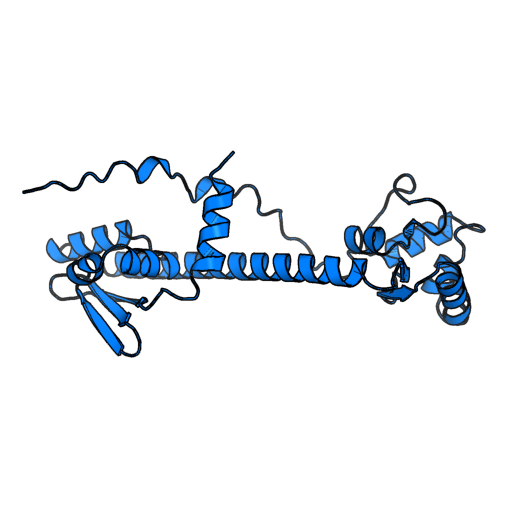2.38 78 ILE A C 1
ATOM 615 O O . ILE A 1 78 ? -16.772 -0.245 40.069 1.00 92.38 78 ILE A O 1
ATOM 619 N N . ARG A 1 79 ? -16.935 -2.061 38.736 1.00 90.75 79 ARG A N 1
ATOM 620 C CA . ARG A 1 79 ? -17.901 -2.793 39.578 1.00 90.75 79 ARG A CA 1
ATOM 621 C C . ARG A 1 79 ? -17.393 -3.037 40.993 1.00 90.75 79 ARG A C 1
ATOM 623 O O . ARG A 1 79 ? -18.172 -3.046 41.939 1.00 90.75 79 ARG A O 1
ATOM 630 N N . GLU A 1 80 ? -16.089 -3.219 41.143 1.00 92.81 80 GLU A N 1
ATOM 631 C CA . GLU A 1 80 ? -15.451 -3.444 42.437 1.00 92.81 80 GLU A CA 1
ATOM 632 C C . GLU A 1 80 ? -15.057 -2.145 43.161 1.00 92.81 80 GLU A C 1
ATOM 634 O O . GLU A 1 80 ? -14.492 -2.197 44.254 1.00 92.81 80 GLU A O 1
ATOM 639 N N . GLY A 1 81 ? -15.326 -0.977 42.565 1.00 90.31 81 GLY A N 1
ATOM 640 C CA . GLY A 1 81 ? -14.987 0.328 43.134 1.00 90.31 81 GLY A CA 1
ATOM 641 C C . GLY A 1 81 ? -13.486 0.638 43.158 1.00 90.31 81 GLY A C 1
ATOM 642 O O . GLY A 1 81 ? -13.064 1.537 43.882 1.00 90.31 81 GLY A O 1
ATOM 643 N N . ARG A 1 82 ? -12.675 -0.090 42.379 1.00 91.62 82 ARG A N 1
ATOM 644 C CA . ARG A 1 82 ? -11.206 0.037 42.302 1.00 91.62 82 ARG A CA 1
ATOM 645 C C . ARG A 1 82 ? -10.711 0.718 41.022 1.00 91.62 82 ARG A C 1
ATOM 647 O O . ARG A 1 82 ? -9.534 0.629 40.700 1.00 91.62 82 ARG A O 1
ATOM 654 N N . PHE A 1 83 ? -11.605 1.366 40.282 1.00 91.00 83 PHE A N 1
ATOM 655 C CA . PHE A 1 83 ? -11.288 1.994 39.004 1.00 91.00 83 PHE A CA 1
ATOM 656 C C . PHE A 1 83 ? -10.204 3.077 39.116 1.00 91.00 83 PHE A C 1
ATOM 658 O O . PHE A 1 83 ? -10.329 4.008 39.917 1.00 91.00 83 PHE A O 1
ATOM 665 N N . ASP A 1 84 ? -9.210 2.990 38.232 1.00 88.25 84 ASP A N 1
ATOM 666 C CA . ASP A 1 84 ? -8.186 4.006 38.003 1.00 88.25 84 ASP A CA 1
ATOM 667 C C . ASP A 1 84 ? -8.377 4.644 36.615 1.00 88.25 84 ASP A C 1
ATOM 669 O O . ASP A 1 84 ? -8.314 3.974 35.585 1.00 88.25 84 ASP A O 1
ATOM 673 N N . GLU A 1 85 ? -8.575 5.963 36.566 1.00 90.44 85 GLU A N 1
ATOM 674 C CA . GLU A 1 85 ? -8.726 6.692 35.297 1.00 90.44 85 GLU A CA 1
ATOM 675 C C . GLU A 1 85 ? -7.461 6.584 34.426 1.00 90.44 85 GLU A C 1
ATOM 677 O O . GLU A 1 85 ? -7.553 6.557 33.198 1.00 90.44 85 GLU A O 1
ATOM 682 N N . LEU A 1 86 ? -6.277 6.446 35.039 1.00 89.62 86 LEU A N 1
ATOM 683 C CA . LEU A 1 86 ? -5.020 6.252 34.309 1.00 89.62 86 LEU A CA 1
ATOM 684 C C . LEU A 1 86 ? -4.947 4.896 33.597 1.00 89.62 86 LEU A C 1
ATOM 686 O O . LEU A 1 86 ? -4.183 4.759 32.639 1.00 89.62 86 LEU A O 1
ATOM 690 N N . GLU A 1 87 ? -5.690 3.889 34.058 1.00 89.25 87 GLU A N 1
ATOM 691 C CA . GLU A 1 87 ? -5.803 2.593 33.383 1.00 89.25 87 GLU A CA 1
ATOM 692 C C . GLU A 1 87 ? -6.609 2.742 32.088 1.00 89.25 87 GLU A C 1
ATOM 694 O O . GLU A 1 87 ? -6.174 2.296 31.023 1.00 89.25 87 GLU A O 1
ATOM 699 N N . LEU A 1 88 ? -7.733 3.462 32.156 1.00 90.94 88 LEU A N 1
ATOM 700 C CA . LEU A 1 88 ? -8.575 3.733 30.996 1.00 90.94 88 LEU A CA 1
ATOM 701 C C . LEU A 1 88 ? -7.859 4.598 29.954 1.00 90.94 88 LEU A C 1
ATOM 703 O O . LEU A 1 88 ? -7.942 4.309 28.760 1.00 90.94 88 LEU A O 1
ATOM 707 N N . GLU A 1 89 ? -7.122 5.625 30.380 1.00 90.88 89 GLU A N 1
ATOM 708 C CA . GLU A 1 89 ? -6.381 6.476 29.444 1.00 90.88 89 GLU A CA 1
ATOM 709 C C . GLU A 1 89 ? -5.237 5.717 28.756 1.00 90.88 89 GLU A C 1
ATOM 711 O O . GLU A 1 89 ? -5.063 5.828 27.542 1.00 90.88 89 GLU A O 1
ATOM 716 N N . ARG A 1 90 ? -4.517 4.854 29.488 1.00 90.25 90 ARG A N 1
ATOM 717 C CA . ARG A 1 90 ? -3.519 3.955 28.882 1.00 90.25 90 ARG A CA 1
ATOM 718 C C . ARG A 1 90 ? -4.148 3.000 27.873 1.00 90.25 90 ARG A C 1
ATOM 720 O O . ARG A 1 90 ? -3.591 2.798 26.796 1.00 90.25 90 ARG A O 1
ATOM 727 N N . ALA A 1 91 ? -5.319 2.445 28.181 1.00 89.44 91 ALA A N 1
ATOM 728 C CA . ALA A 1 91 ? -6.038 1.583 27.249 1.00 89.44 91 ALA A CA 1
ATOM 729 C C . ALA A 1 91 ? -6.473 2.336 25.977 1.00 89.44 91 ALA A C 1
ATOM 731 O O . ALA A 1 91 ? -6.363 1.784 24.880 1.00 89.44 91 ALA A O 1
ATOM 732 N N . ARG A 1 92 ? -6.894 3.607 26.095 1.00 90.62 92 ARG A N 1
ATOM 733 C CA . ARG A 1 92 ? -7.195 4.469 24.937 1.00 90.62 92 ARG A CA 1
ATOM 734 C C . ARG A 1 92 ? -5.970 4.691 24.063 1.00 90.62 92 ARG A C 1
ATOM 736 O O . ARG A 1 92 ? -6.087 4.589 22.844 1.00 90.62 92 ARG A O 1
ATOM 743 N N . GLU A 1 93 ? -4.822 4.999 24.659 1.00 89.31 93 GLU A N 1
ATOM 744 C CA . GLU A 1 93 ? -3.608 5.267 23.886 1.00 89.31 93 GLU A CA 1
ATOM 745 C C . GLU A 1 93 ? -3.110 4.011 23.166 1.00 89.31 93 GLU A C 1
ATOM 747 O O . GLU A 1 93 ? -2.920 4.038 21.950 1.00 89.31 93 GLU A O 1
ATOM 752 N N . ASN A 1 94 ? -3.073 2.870 23.861 1.00 87.25 94 ASN A N 1
ATOM 753 C CA . ASN A 1 94 ? -2.759 1.577 23.246 1.00 87.25 94 ASN A CA 1
ATOM 754 C C . ASN A 1 94 ? -3.706 1.252 22.077 1.00 87.25 94 ASN A C 1
ATOM 756 O O . ASN A 1 94 ? -3.275 0.759 21.032 1.00 87.25 94 ASN A O 1
ATOM 760 N N . ALA A 1 95 ? -5.003 1.548 22.224 1.00 88.38 95 ALA A N 1
ATOM 761 C CA . ALA A 1 95 ? -5.975 1.334 21.157 1.00 88.38 95 ALA A CA 1
ATOM 762 C C . ALA A 1 95 ? -5.720 2.239 19.941 1.00 88.38 95 ALA A C 1
ATOM 764 O O . ALA A 1 95 ? -5.830 1.773 18.805 1.00 88.38 95 ALA A O 1
ATOM 765 N N . LYS A 1 96 ? -5.332 3.508 20.147 1.00 86.69 96 LYS A N 1
ATOM 766 C CA . LYS A 1 96 ? -4.959 4.422 19.052 1.00 86.69 96 LYS A CA 1
ATOM 767 C C . LYS A 1 96 ? -3.721 3.934 18.308 1.00 86.69 96 LYS A C 1
ATOM 769 O O . LYS A 1 96 ? -3.735 3.909 17.077 1.00 86.69 96 LYS A O 1
ATOM 774 N N . GLU A 1 97 ? -2.676 3.530 19.026 1.00 83.12 97 GLU A N 1
ATOM 775 C CA . GLU A 1 97 ? -1.445 3.007 18.422 1.00 83.12 97 GLU A CA 1
ATOM 776 C C . GLU A 1 97 ? -1.729 1.759 17.581 1.00 83.12 97 GLU A C 1
ATOM 778 O O . GLU A 1 97 ? -1.303 1.661 16.423 1.00 83.12 97 GLU A O 1
ATOM 783 N N . LYS A 1 98 ? -2.531 0.836 18.121 1.00 82.25 98 LYS A N 1
ATOM 784 C CA . LYS A 1 98 ? -2.939 -0.378 17.413 1.00 82.25 98 LYS A CA 1
ATOM 785 C C . LYS A 1 98 ? -3.807 -0.069 16.196 1.00 82.25 98 LYS A C 1
ATOM 787 O O . LYS A 1 98 ? -3.583 -0.643 15.133 1.00 82.25 98 LYS A O 1
ATOM 792 N N . LEU A 1 99 ? -4.755 0.860 16.306 1.00 81.62 99 LEU A N 1
ATOM 793 C CA . LEU A 1 99 ? -5.572 1.303 15.175 1.00 81.62 99 LEU A CA 1
ATOM 794 C C . LEU A 1 99 ? -4.714 1.941 14.073 1.00 81.62 99 LEU A C 1
ATOM 796 O O . LEU A 1 99 ? -4.902 1.641 12.895 1.00 81.62 99 LEU A O 1
ATOM 800 N N . ALA A 1 100 ? -3.742 2.781 14.436 1.00 76.38 100 ALA A N 1
ATOM 801 C CA . ALA A 1 100 ? -2.801 3.362 13.483 1.00 76.38 100 ALA A CA 1
ATOM 802 C C . ALA A 1 100 ? -2.005 2.272 12.751 1.00 76.38 100 ALA A C 1
ATOM 804 O O . ALA A 1 100 ? -1.833 2.340 11.534 1.00 76.38 100 ALA A O 1
ATOM 805 N N . TRP A 1 101 ? -1.574 1.235 13.469 1.00 73.19 101 TRP A N 1
ATOM 806 C CA . TRP A 1 101 ? -0.905 0.082 12.876 1.00 73.19 101 TRP A CA 1
ATOM 807 C C . TRP A 1 101 ? -1.819 -0.724 11.933 1.00 73.19 101 TRP A C 1
ATOM 809 O O . TRP A 1 101 ? -1.420 -1.000 10.801 1.00 73.19 101 TRP A O 1
ATOM 819 N N . ILE A 1 102 ? -3.066 -1.012 12.327 1.00 70.19 102 ILE A N 1
ATOM 820 C CA . ILE A 1 102 ? -4.070 -1.684 11.475 1.00 70.19 102 ILE A CA 1
ATOM 821 C C . ILE A 1 102 ? -4.323 -0.883 10.189 1.00 70.19 102 ILE A C 1
ATOM 823 O O . ILE A 1 102 ? -4.400 -1.450 9.095 1.00 70.19 102 ILE A O 1
ATOM 827 N N . ASN A 1 103 ? -4.421 0.443 10.301 1.00 70.12 103 ASN A N 1
ATOM 828 C CA . ASN A 1 103 ? -4.610 1.319 9.150 1.00 70.12 103 ASN A CA 1
ATOM 829 C C . ASN A 1 103 ? -3.389 1.293 8.226 1.00 70.12 103 ASN A C 1
ATOM 831 O O . ASN A 1 103 ? -3.562 1.160 7.016 1.00 70.12 103 ASN A O 1
ATOM 835 N N . ARG A 1 104 ? -2.163 1.346 8.769 1.00 69.75 104 ARG A N 1
ATOM 836 C CA . ARG A 1 104 ? -0.928 1.209 7.974 1.00 69.75 104 ARG A CA 1
ATOM 837 C C . ARG A 1 104 ? -0.892 -0.111 7.210 1.00 69.75 104 ARG A C 1
ATOM 839 O O . ARG A 1 104 ? -0.632 -0.104 6.012 1.00 69.75 104 ARG A O 1
ATOM 846 N N . LEU A 1 105 ? -1.234 -1.225 7.857 1.00 63.31 105 LEU A N 1
ATOM 847 C CA . LEU A 1 105 ? -1.341 -2.514 7.173 1.00 63.31 105 LEU A CA 1
ATOM 848 C C . LEU A 1 105 ? -2.389 -2.504 6.064 1.00 63.31 105 LEU A C 1
ATOM 850 O O . LEU A 1 105 ? -2.125 -2.992 4.971 1.00 63.31 105 LEU A O 1
ATOM 854 N N . SER A 1 106 ? -3.563 -1.933 6.324 1.00 60.38 106 SER A N 1
ATOM 855 C CA . SER A 1 106 ? -4.641 -1.857 5.334 1.00 60.38 106 SER A CA 1
ATOM 856 C C . SER A 1 106 ? -4.226 -1.018 4.122 1.00 60.38 106 SER A C 1
ATOM 858 O O . SER A 1 106 ? -4.488 -1.405 2.985 1.00 60.38 106 SER A O 1
ATOM 860 N N . HIS A 1 107 ? -3.516 0.090 4.350 1.00 58.03 107 HIS A N 1
ATOM 861 C CA . HIS A 1 107 ? -2.916 0.899 3.290 1.00 58.03 107 HIS A CA 1
ATOM 862 C C . HIS A 1 107 ? -1.856 0.126 2.502 1.00 58.03 107 HIS A C 1
ATOM 864 O O . HIS A 1 107 ? -1.880 0.161 1.272 1.00 58.03 107 HIS A O 1
ATOM 870 N N . ASN A 1 108 ? -0.983 -0.619 3.181 1.00 59.34 108 ASN A N 1
ATOM 871 C CA . ASN A 1 108 ? 0.035 -1.450 2.539 1.00 59.34 108 ASN A CA 1
ATOM 872 C C . ASN A 1 108 ? -0.587 -2.605 1.738 1.00 59.34 108 ASN A C 1
ATOM 874 O O . ASN A 1 108 ? -0.149 -2.921 0.640 1.00 59.34 108 ASN A O 1
ATOM 878 N N . MET A 1 109 ? -1.660 -3.222 2.227 1.00 50.31 109 MET A N 1
ATOM 879 C CA . MET A 1 109 ? -2.371 -4.260 1.480 1.00 50.31 109 MET A CA 1
ATOM 880 C C . MET A 1 109 ? -3.123 -3.689 0.273 1.00 50.31 109 MET A C 1
ATOM 882 O O . MET A 1 109 ? -3.113 -4.297 -0.798 1.00 50.31 109 MET A O 1
ATOM 886 N N . ALA A 1 110 ? -3.732 -2.507 0.403 1.00 54.06 110 ALA A N 1
ATOM 887 C CA . ALA A 1 110 ? -4.354 -1.811 -0.720 1.00 54.06 110 ALA A CA 1
ATOM 888 C C . ALA A 1 110 ? -3.318 -1.386 -1.777 1.00 54.06 110 ALA A C 1
ATOM 890 O O . ALA A 1 110 ? -3.588 -1.488 -2.976 1.00 54.06 110 ALA A O 1
ATOM 891 N N . SER A 1 111 ? -2.120 -0.963 -1.360 1.00 61.44 111 SER A N 1
ATOM 892 C CA . SER A 1 111 ? -1.026 -0.651 -2.284 1.00 61.44 111 SER A CA 1
ATOM 893 C C . SER A 1 111 ? -0.493 -1.908 -2.982 1.00 61.44 111 SER A C 1
ATOM 895 O O . SER A 1 111 ? -0.256 -1.864 -4.190 1.00 61.44 111 SER A O 1
ATOM 897 N N . LEU A 1 112 ? -0.420 -3.052 -2.290 1.00 58.44 112 LEU A N 1
ATOM 898 C CA . LEU A 1 112 ? -0.082 -4.350 -2.889 1.00 58.44 112 LEU A CA 1
ATOM 899 C C . LEU A 1 112 ? -1.132 -4.820 -3.916 1.00 58.44 112 LEU A C 1
ATOM 901 O O . LEU A 1 112 ? -0.768 -5.240 -5.013 1.00 58.44 112 LEU A O 1
ATOM 905 N N . GLN A 1 113 ? -2.432 -4.679 -3.630 1.00 61.41 113 GLN A N 1
ATOM 906 C CA . GLN A 1 113 ? -3.498 -4.969 -4.607 1.00 61.41 113 GLN A CA 1
ATOM 907 C C . GLN A 1 113 ? -3.442 -4.034 -5.827 1.00 61.41 113 GLN A C 1
ATOM 909 O O . GLN A 1 113 ? -3.635 -4.465 -6.972 1.00 61.41 113 GLN A O 1
ATOM 914 N N . GLY A 1 114 ? -3.160 -2.749 -5.594 1.00 68.88 114 GLY A N 1
ATOM 915 C CA . GLY A 1 114 ? -2.918 -1.773 -6.654 1.00 68.88 114 GLY A CA 1
ATOM 916 C C . GLY A 1 114 ? -1.739 -2.181 -7.536 1.00 68.88 114 GLY A C 1
ATOM 917 O O . GLY A 1 114 ? -1.843 -2.130 -8.761 1.00 68.88 114 GLY A O 1
ATOM 918 N N . LEU A 1 115 ? -0.660 -2.674 -6.924 1.00 71.81 115 LEU A N 1
ATOM 919 C CA . LEU A 1 115 ? 0.532 -3.164 -7.606 1.00 71.81 115 LEU A CA 1
ATOM 920 C C . LEU A 1 115 ? 0.226 -4.394 -8.469 1.00 71.81 115 LEU A C 1
ATOM 922 O O . LEU A 1 115 ? 0.591 -4.401 -9.642 1.00 71.81 115 LEU A O 1
ATOM 926 N N . ASP A 1 116 ? -0.514 -5.384 -7.970 1.00 73.94 116 ASP A N 1
ATOM 927 C CA . ASP A 1 116 ? -0.921 -6.553 -8.767 1.00 73.94 116 ASP A CA 1
ATOM 928 C C . ASP A 1 116 ? -1.819 -6.184 -9.955 1.00 73.94 116 ASP A C 1
ATOM 930 O O . ASP A 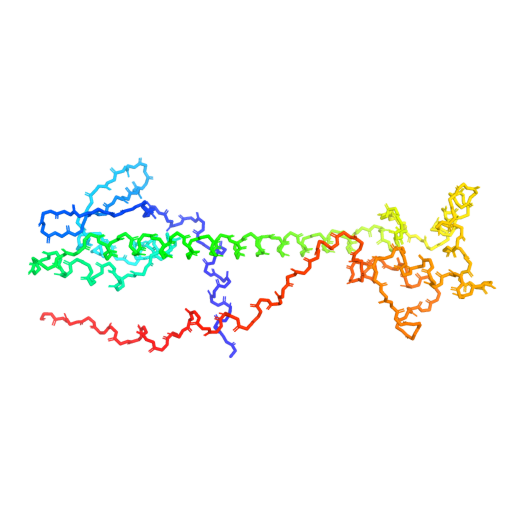1 116 ? -1.705 -6.750 -11.048 1.00 73.94 116 ASP A O 1
ATOM 934 N N . THR A 1 117 ? -2.695 -5.199 -9.771 1.00 75.88 117 THR A N 1
ATOM 935 C CA . THR A 1 117 ? -3.529 -4.669 -10.856 1.00 75.88 117 THR A CA 1
ATOM 936 C C . THR A 1 117 ? -2.670 -3.972 -11.912 1.00 75.88 117 THR A C 1
ATOM 938 O O . THR A 1 117 ? -2.803 -4.253 -13.105 1.00 75.88 117 THR A O 1
ATOM 941 N N . LEU A 1 118 ? -1.727 -3.129 -11.485 1.00 77.38 118 LEU A N 1
ATOM 942 C CA . LEU A 1 118 ? -0.746 -2.477 -12.357 1.00 77.38 118 LEU A CA 1
ATOM 943 C C . LEU A 1 118 ? 0.091 -3.499 -13.129 1.00 77.38 118 LEU A C 1
ATOM 945 O O . LEU A 1 118 ? 0.286 -3.349 -14.336 1.00 77.38 118 LEU A O 1
ATOM 949 N N . LYS A 1 119 ? 0.513 -4.582 -12.467 1.00 77.50 119 LYS A N 1
ATOM 950 C CA . LYS A 1 119 ? 1.235 -5.688 -13.097 1.00 77.50 119 LYS A CA 1
ATOM 951 C C . LYS A 1 119 ? 0.434 -6.326 -14.230 1.00 77.50 119 LYS A C 1
ATOM 953 O O . LYS A 1 119 ? 0.970 -6.537 -15.318 1.00 77.50 119 LYS A O 1
ATOM 958 N N . LYS A 1 120 ? -0.856 -6.597 -14.004 1.00 79.88 120 LYS A N 1
ATOM 959 C CA . LYS A 1 120 ? -1.759 -7.150 -15.029 1.00 79.88 120 LYS A CA 1
ATOM 960 C C . LYS A 1 120 ? -1.969 -6.184 -16.195 1.00 79.88 120 LYS A C 1
ATOM 962 O O . LYS A 1 120 ? -1.986 -6.627 -17.341 1.00 79.88 120 LYS A O 1
ATOM 967 N N . ILE A 1 121 ? -2.104 -4.884 -15.929 1.00 80.06 121 ILE A N 1
ATOM 968 C CA . ILE A 1 121 ? -2.225 -3.862 -16.981 1.00 80.06 121 ILE A CA 1
ATOM 969 C C . ILE A 1 121 ? -0.952 -3.828 -17.830 1.00 80.06 121 ILE A C 1
ATOM 971 O O . ILE A 1 121 ? -1.036 -3.893 -19.054 1.00 80.06 121 ILE A O 1
ATOM 975 N N . LEU A 1 122 ? 0.222 -3.786 -17.195 1.00 81.94 122 LEU A N 1
ATOM 976 C CA . LEU A 1 122 ? 1.508 -3.756 -17.891 1.00 81.94 122 LEU A CA 1
ATOM 977 C C . LEU A 1 122 ? 1.736 -5.014 -18.733 1.00 81.94 122 LEU A C 1
ATOM 979 O O . LEU A 1 122 ? 2.148 -4.890 -19.884 1.00 81.94 122 LEU A O 1
ATOM 983 N N . ALA A 1 123 ? 1.394 -6.195 -18.212 1.00 78.69 123 ALA A N 1
ATOM 984 C CA . ALA A 1 123 ? 1.487 -7.457 -18.948 1.00 78.69 123 ALA A CA 1
ATOM 985 C C . ALA A 1 123 ? 0.607 -7.495 -20.212 1.00 78.69 123 ALA A C 1
ATOM 987 O O . ALA A 1 123 ? 0.967 -8.152 -21.184 1.00 78.69 123 ALA A O 1
ATOM 988 N N . ASN A 1 124 ? -0.527 -6.787 -20.207 1.00 86.62 124 ASN A N 1
ATOM 989 C CA . ASN A 1 124 ? -1.423 -6.666 -21.363 1.00 86.62 124 ASN A CA 1
ATOM 990 C C . ASN A 1 124 ? -1.148 -5.417 -22.218 1.00 86.62 124 ASN A C 1
ATOM 992 O O . ASN A 1 124 ? -1.828 -5.181 -23.216 1.00 86.62 124 ASN A O 1
ATOM 996 N N . SER A 1 125 ? -0.172 -4.597 -21.831 1.00 87.81 125 SER A N 1
ATOM 997 C CA . SER A 1 125 ? 0.233 -3.417 -22.584 1.00 87.81 125 SER A CA 1
ATOM 998 C C . SER A 1 125 ? 1.264 -3.776 -23.653 1.00 87.81 125 SER A C 1
ATOM 1000 O O . SER A 1 125 ? 1.928 -4.808 -23.598 1.00 87.81 125 SER A O 1
ATOM 1002 N N . SER A 1 126 ? 1.470 -2.873 -24.609 1.00 91.44 126 SER A N 1
ATOM 1003 C CA . SER A 1 126 ? 2.574 -2.996 -25.559 1.00 91.44 126 SER A CA 1
ATOM 1004 C C . SER A 1 126 ? 3.918 -2.539 -24.978 1.00 91.44 126 SER A C 1
ATOM 1006 O O . SER A 1 126 ? 4.838 -2.341 -25.758 1.00 91.44 126 SER A O 1
ATOM 1008 N N . ILE A 1 127 ? 4.051 -2.269 -23.674 1.00 93.00 127 ILE A N 1
ATOM 1009 C CA . ILE A 1 127 ? 5.287 -1.736 -23.077 1.00 93.00 127 ILE A CA 1
ATOM 1010 C C . ILE A 1 127 ? 6.203 -2.896 -22.686 1.00 93.00 127 ILE A C 1
ATOM 1012 O O . ILE A 1 127 ? 5.987 -3.565 -21.678 1.00 93.00 127 ILE A O 1
ATOM 1016 N N . ASN A 1 128 ? 7.256 -3.105 -23.473 1.00 93.06 128 ASN A N 1
ATOM 1017 C CA . ASN A 1 128 ? 8.204 -4.200 -23.274 1.00 93.06 128 ASN A CA 1
ATOM 1018 C C . ASN A 1 128 ? 9.535 -3.731 -22.675 1.00 93.06 128 ASN A C 1
ATOM 1020 O O . ASN A 1 128 ? 10.178 -4.467 -21.932 1.00 93.06 128 ASN A O 1
ATOM 1024 N N . VAL A 1 129 ? 9.958 -2.507 -22.997 1.00 95.38 129 VAL A N 1
ATOM 1025 C CA . VAL A 1 129 ? 11.198 -1.927 -22.476 1.00 95.38 129 VAL A CA 1
ATOM 1026 C C . VAL A 1 129 ? 10.979 -0.503 -21.985 1.00 95.38 129 VAL A C 1
ATOM 1028 O O . VAL A 1 129 ? 10.142 0.225 -22.519 1.00 95.38 129 VAL A O 1
ATOM 1031 N N . ILE A 1 130 ? 11.744 -0.093 -20.979 1.00 95.06 130 ILE A N 1
ATOM 1032 C CA . ILE A 1 130 ? 11.628 1.210 -20.327 1.00 95.06 130 ILE A CA 1
ATOM 1033 C C . ILE A 1 130 ? 12.975 1.933 -20.368 1.00 95.06 130 ILE A C 1
ATOM 1035 O O . ILE A 1 130 ? 14.029 1.342 -20.142 1.00 95.06 130 ILE A O 1
ATOM 1039 N N . CYS A 1 131 ? 12.929 3.235 -20.647 1.00 95.38 131 CYS A N 1
ATOM 1040 C CA . CYS A 1 131 ? 14.048 4.148 -20.438 1.00 95.38 131 CYS A CA 1
ATOM 1041 C C . CYS A 1 131 ? 14.173 4.461 -18.934 1.00 95.38 131 CYS A C 1
ATOM 1043 O O . CYS A 1 131 ? 13.277 5.122 -18.407 1.00 95.38 131 CYS A O 1
ATOM 1045 N N . PRO A 1 132 ? 15.239 4.038 -18.227 1.00 93.12 132 PRO A N 1
ATOM 1046 C CA . PRO A 1 132 ? 15.317 4.221 -16.776 1.00 93.12 132 PRO A CA 1
ATOM 1047 C C . PRO A 1 132 ? 15.378 5.690 -16.304 1.00 93.12 132 PRO A C 1
ATOM 1049 O O . PRO A 1 132 ? 14.775 6.001 -15.282 1.00 93.12 132 PRO A O 1
ATOM 1052 N N . PRO A 1 133 ? 16.039 6.630 -17.011 1.00 92.06 133 PRO A N 1
ATOM 1053 C CA . PRO A 1 133 ? 16.004 8.047 -16.636 1.00 92.06 133 PRO A CA 1
ATOM 1054 C C . PRO A 1 133 ? 14.615 8.692 -16.723 1.00 92.06 133 PRO A C 1
ATOM 1056 O O . PRO A 1 133 ? 14.287 9.535 -15.898 1.00 92.06 133 PRO A O 1
ATOM 1059 N N . CYS A 1 134 ? 13.805 8.320 -17.721 1.00 91.94 134 CYS A N 1
ATOM 1060 C CA . CYS A 1 134 ? 12.522 8.982 -17.997 1.00 91.94 134 CYS A CA 1
ATOM 1061 C C . CYS A 1 134 ? 11.288 8.176 -17.590 1.00 91.94 134 CYS A C 1
ATOM 1063 O O . CYS A 1 134 ? 10.176 8.677 -17.734 1.00 91.94 134 CYS A O 1
ATOM 1065 N N . LEU A 1 135 ? 11.461 6.904 -17.225 1.00 90.69 135 LEU A N 1
ATOM 1066 C CA . LEU A 1 135 ? 10.390 5.912 -17.066 1.00 90.69 135 LEU A CA 1
ATOM 1067 C C . LEU A 1 135 ? 9.446 5.810 -18.279 1.00 90.69 135 LEU A C 1
ATOM 1069 O O . LEU A 1 135 ? 8.314 5.337 -18.188 1.00 90.69 135 LEU A O 1
ATOM 1073 N N . LYS A 1 136 ? 9.924 6.219 -19.460 1.00 94.44 136 LYS A N 1
ATOM 1074 C CA . LYS A 1 136 ? 9.159 6.144 -20.704 1.00 94.44 136 LYS A CA 1
ATOM 1075 C C . LYS A 1 136 ? 9.182 4.716 -21.240 1.00 94.44 136 LYS A C 1
ATOM 1077 O O . LYS A 1 136 ? 10.257 4.158 -21.463 1.00 94.44 136 LYS A O 1
ATOM 1082 N N . GLY A 1 137 ? 7.998 4.154 -21.467 1.00 94.31 137 GLY A N 1
ATOM 1083 C CA . GLY A 1 137 ? 7.811 2.823 -22.036 1.00 94.31 137 GLY A CA 1
ATOM 1084 C C . GLY A 1 137 ? 7.865 2.797 -23.565 1.00 94.31 137 GLY A C 1
ATOM 1085 O O . GLY A 1 137 ? 7.395 3.716 -24.237 1.00 94.31 137 GLY A O 1
ATOM 1086 N N . PHE A 1 138 ? 8.410 1.715 -24.114 1.00 95.69 138 PHE A N 1
ATOM 1087 C CA . PHE A 1 138 ? 8.499 1.441 -25.546 1.00 95.69 138 PHE A CA 1
ATOM 1088 C C . PHE A 1 138 ? 8.136 -0.018 -25.822 1.00 95.69 138 PHE A C 1
ATOM 1090 O O . PHE A 1 138 ? 8.396 -0.910 -25.012 1.00 95.69 138 PHE A O 1
ATOM 1097 N N . SER A 1 139 ? 7.574 -0.282 -26.999 1.00 93.56 139 SER A N 1
ATOM 1098 C CA . SER A 1 139 ? 7.226 -1.645 -27.412 1.00 93.56 139 SER A CA 1
ATOM 1099 C C . SER A 1 139 ? 8.398 -2.459 -27.926 1.00 93.56 139 SER A C 1
ATOM 1101 O O . SER A 1 139 ? 8.371 -3.689 -27.877 1.00 93.56 139 SER A O 1
ATOM 1103 N N . ARG A 1 140 ? 9.445 -1.790 -28.408 1.00 94.69 140 ARG A N 1
ATOM 1104 C CA . ARG A 1 140 ? 10.598 -2.435 -29.023 1.00 94.69 140 ARG A CA 1
ATOM 1105 C C . ARG A 1 140 ? 11.901 -1.759 -28.612 1.00 94.69 140 ARG A C 1
ATOM 1107 O O . ARG A 1 140 ? 11.962 -0.546 -28.404 1.00 94.69 140 ARG A O 1
ATOM 1114 N N . ALA A 1 141 ? 12.962 -2.559 -28.547 1.00 94.25 141 ALA A N 1
ATOM 1115 C CA . ALA A 1 141 ? 14.294 -2.102 -28.168 1.00 94.25 141 ALA A CA 1
ATOM 1116 C C . ALA A 1 141 ? 14.898 -1.106 -29.168 1.00 94.25 141 ALA A C 1
ATOM 1118 O O . ALA A 1 141 ? 15.586 -0.176 -28.766 1.00 94.25 141 ALA A O 1
ATOM 1119 N N . ASP A 1 142 ? 14.636 -1.253 -30.465 1.00 95.00 142 ASP A N 1
ATOM 1120 C CA . ASP A 1 142 ? 15.115 -0.316 -31.485 1.00 95.00 142 ASP A CA 1
ATOM 1121 C C . ASP A 1 142 ? 14.532 1.089 -31.297 1.00 95.00 142 ASP A C 1
ATOM 1123 O O . ASP A 1 142 ? 15.267 2.071 -31.414 1.00 95.00 142 ASP A O 1
ATOM 1127 N N . SER A 1 143 ? 13.252 1.188 -30.924 1.00 96.38 143 SER A N 1
ATOM 1128 C CA . SER A 1 143 ? 12.621 2.461 -30.562 1.00 96.38 143 SER A CA 1
ATOM 1129 C C . SER A 1 143 ? 13.250 3.077 -29.309 1.00 96.38 143 SER A C 1
ATOM 1131 O O . SER A 1 143 ? 13.482 4.284 -29.276 1.00 96.38 143 SER A O 1
ATOM 1133 N N . LEU A 1 144 ? 13.594 2.256 -28.310 1.00 96.69 144 LEU A N 1
ATOM 1134 C CA . LEU A 1 144 ? 14.315 2.708 -27.117 1.00 96.69 144 LEU A CA 1
ATOM 1135 C C . LEU A 1 144 ? 15.719 3.232 -27.464 1.00 96.69 144 LEU A C 1
ATOM 1137 O O . LEU A 1 144 ? 16.098 4.321 -27.045 1.00 96.69 144 LEU A O 1
ATOM 1141 N N . TYR A 1 145 ? 16.485 2.505 -28.278 1.00 95.12 145 TYR A N 1
ATOM 1142 C CA . TYR A 1 145 ? 17.813 2.954 -28.701 1.00 95.12 145 TYR A CA 1
ATOM 1143 C C . TYR A 1 145 ? 17.756 4.190 -29.608 1.00 95.12 145 TYR A C 1
ATOM 1145 O O . TYR A 1 145 ? 18.660 5.024 -29.558 1.00 95.12 145 TYR A O 1
ATOM 1153 N N . ALA A 1 146 ? 16.709 4.344 -30.426 1.00 96.00 146 ALA A N 1
ATOM 1154 C CA . ALA A 1 146 ? 16.466 5.584 -31.160 1.00 96.00 146 ALA A CA 1
ATOM 1155 C C . ALA A 1 146 ? 16.204 6.749 -30.198 1.00 96.00 146 ALA A C 1
ATOM 1157 O O . ALA A 1 146 ? 16.797 7.812 -30.360 1.00 96.00 146 ALA A O 1
ATOM 1158 N N . HIS A 1 147 ? 15.404 6.526 -29.154 1.00 96.50 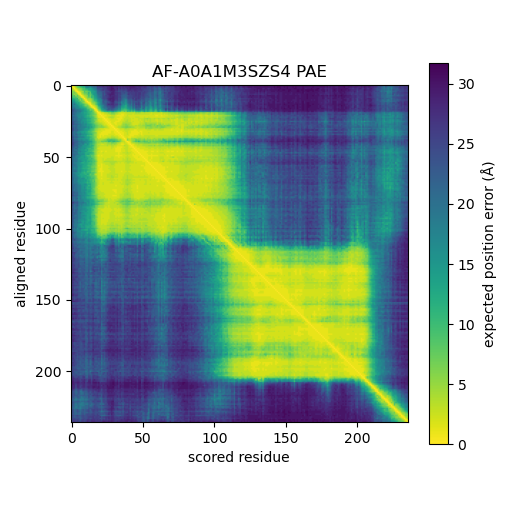147 HIS A N 1
ATOM 1159 C CA . HIS A 1 147 ? 15.183 7.511 -28.101 1.00 96.50 147 HIS A CA 1
ATOM 1160 C C . HIS A 1 147 ? 16.481 7.907 -27.381 1.00 96.50 147 HIS A C 1
ATOM 1162 O O . HIS A 1 147 ? 16.729 9.102 -27.231 1.00 96.50 147 HIS A O 1
ATOM 1168 N N . PHE A 1 148 ? 17.344 6.949 -27.021 1.00 95.75 148 PHE A N 1
ATOM 1169 C CA . PHE A 1 148 ? 18.650 7.254 -26.426 1.00 95.75 148 PHE A CA 1
ATOM 1170 C C . PHE A 1 148 ? 19.522 8.121 -27.335 1.00 95.75 148 PHE A C 1
ATOM 1172 O O . PHE A 1 148 ? 20.156 9.053 -26.857 1.00 95.75 148 PHE A O 1
ATOM 1179 N N . ARG A 1 149 ? 19.537 7.855 -28.646 1.00 94.44 149 ARG A N 1
ATOM 1180 C CA . ARG A 1 149 ? 20.313 8.657 -29.605 1.00 94.44 149 ARG A CA 1
ATOM 1181 C C . ARG A 1 149 ? 19.743 10.054 -29.810 1.00 94.44 149 ARG A C 1
ATOM 1183 O O . ARG A 1 149 ? 20.512 10.993 -29.960 1.00 94.44 149 ARG A O 1
ATOM 1190 N N . GLU A 1 150 ? 18.421 10.191 -29.849 1.00 95.19 150 GLU A N 1
ATOM 1191 C CA . GLU A 1 150 ? 17.771 11.487 -30.056 1.00 95.19 150 GLU A CA 1
ATOM 1192 C C . GLU A 1 150 ? 17.923 12.394 -28.834 1.00 95.19 150 GLU A C 1
ATOM 1194 O O . GLU A 1 150 ? 18.406 13.516 -28.962 1.00 95.19 150 GLU A O 1
ATOM 1199 N N . VAL A 1 151 ? 17.587 11.893 -27.643 1.00 94.81 151 VAL A N 1
ATOM 1200 C CA . VAL A 1 151 ? 17.706 12.659 -26.390 1.00 94.81 151 VAL A CA 1
ATOM 1201 C C . VAL A 1 151 ? 19.169 12.805 -25.965 1.00 94.81 151 VAL A C 1
ATOM 1203 O O . VAL A 1 151 ? 19.570 13.840 -25.438 1.00 94.81 151 VAL A O 1
ATOM 1206 N N . GLY A 1 152 ? 20.003 11.816 -26.290 1.00 90.81 152 GLY A N 1
ATOM 1207 C CA . GLY A 1 152 ? 21.440 11.824 -26.025 1.00 90.81 152 GLY A CA 1
ATOM 1208 C C . GLY A 1 152 ? 22.228 12.919 -26.747 1.00 90.81 152 GLY A C 1
ATOM 1209 O O . GLY A 1 152 ? 23.379 13.161 -26.398 1.00 90.81 152 GLY A O 1
ATOM 1210 N N . LYS A 1 153 ? 21.630 13.621 -27.720 1.00 92.44 153 LYS A N 1
ATOM 1211 C CA . LYS A 1 153 ? 22.235 14.825 -28.321 1.00 92.44 153 LYS A CA 1
ATOM 1212 C C . LYS A 1 153 ? 22.379 15.962 -27.306 1.00 92.44 153 LYS A C 1
ATOM 1214 O O . LYS A 1 153 ? 23.250 16.809 -27.473 1.00 92.44 153 LYS A O 1
ATOM 1219 N N . THR A 1 154 ? 21.525 15.985 -26.284 1.00 91.62 154 THR A N 1
ATOM 1220 C CA . THR A 1 154 ? 21.474 17.044 -25.266 1.00 91.62 154 THR A CA 1
ATOM 1221 C C . THR A 1 154 ? 21.636 16.529 -23.840 1.00 91.62 154 THR A C 1
ATOM 1223 O O . THR A 1 154 ? 21.915 17.327 -22.953 1.00 91.62 154 THR A O 1
ATOM 1226 N N . ASP A 1 155 ? 21.463 15.227 -23.601 1.00 92.19 155 ASP A N 1
ATOM 1227 C CA . ASP A 1 155 ? 21.528 14.631 -22.268 1.00 92.19 155 ASP A CA 1
ATOM 1228 C C . ASP A 1 155 ? 22.548 13.486 -22.184 1.00 92.19 155 ASP A C 1
ATOM 1230 O O . ASP A 1 155 ? 22.445 12.463 -22.867 1.00 92.19 155 ASP A O 1
ATOM 1234 N N . GLN A 1 156 ? 23.530 13.643 -21.296 1.00 92.25 156 GLN A N 1
ATOM 1235 C CA . GLN A 1 156 ? 24.612 12.673 -21.140 1.00 92.25 156 GLN A CA 1
ATOM 1236 C C . GLN A 1 156 ? 24.123 11.333 -20.573 1.00 92.25 156 GLN A C 1
ATOM 1238 O O . GLN A 1 156 ? 24.678 10.291 -20.923 1.00 92.25 156 GLN A O 1
ATOM 1243 N N . MET A 1 157 ? 23.066 11.335 -19.753 1.00 90.06 157 MET A N 1
ATOM 1244 C CA . MET A 1 157 ? 22.497 10.113 -19.182 1.00 90.06 157 MET A CA 1
ATOM 1245 C C . MET A 1 157 ? 21.985 9.189 -20.293 1.00 90.06 157 MET A C 1
ATOM 1247 O O . MET A 1 157 ? 22.363 8.021 -20.364 1.00 90.06 157 MET A O 1
ATOM 1251 N N . HIS A 1 158 ? 21.185 9.727 -21.215 1.00 95.38 158 HIS A N 1
ATOM 1252 C CA . HIS A 1 158 ? 20.651 8.989 -22.359 1.00 95.38 158 HIS A CA 1
ATOM 1253 C C . HIS A 1 158 ? 21.747 8.590 -23.349 1.00 95.38 158 HIS A C 1
ATOM 1255 O O . HIS A 1 158 ? 21.725 7.468 -23.861 1.00 95.38 158 HIS A O 1
ATOM 1261 N N . ALA A 1 159 ? 22.725 9.471 -23.588 1.00 93.12 159 ALA A N 1
ATOM 1262 C CA . ALA A 1 159 ? 23.849 9.179 -24.473 1.00 93.12 159 ALA A CA 1
ATOM 1263 C C . ALA A 1 159 ? 24.640 7.952 -23.991 1.00 93.12 159 ALA A C 1
ATOM 1265 O O . ALA A 1 159 ? 24.884 7.033 -24.775 1.00 93.12 159 ALA A O 1
ATOM 1266 N N . SER A 1 160 ? 24.977 7.897 -22.699 1.00 92.94 160 SER A N 1
ATOM 1267 C CA . SER A 1 160 ? 25.720 6.786 -22.092 1.00 92.94 160 SER A CA 1
ATOM 1268 C C . SER A 1 160 ? 24.947 5.462 -22.139 1.00 92.94 160 SER A C 1
ATOM 1270 O O . SER A 1 160 ? 25.547 4.404 -22.342 1.00 92.94 160 SER A O 1
ATOM 1272 N N . LEU A 1 161 ? 23.611 5.492 -22.045 1.00 93.25 161 LEU A N 1
ATOM 1273 C CA . LEU A 1 161 ? 22.776 4.286 -22.140 1.00 93.25 161 LEU A CA 1
ATOM 1274 C C . LEU A 1 161 ? 22.782 3.637 -23.535 1.00 93.25 161 LEU A C 1
ATOM 1276 O O . LEU A 1 161 ? 22.590 2.423 -23.658 1.00 93.25 161 LEU A O 1
ATOM 1280 N N . ALA A 1 162 ? 23.074 4.404 -24.590 1.00 90.38 162 ALA A N 1
ATOM 1281 C CA . ALA A 1 162 ? 23.273 3.864 -25.934 1.00 90.38 162 ALA A CA 1
ATOM 1282 C C . ALA A 1 162 ? 24.622 3.136 -26.103 1.00 90.38 162 ALA A C 1
ATOM 1284 O O . ALA A 1 162 ? 24.784 2.373 -27.056 1.00 90.38 162 ALA A O 1
ATOM 1285 N N . MET A 1 163 ? 25.582 3.334 -25.191 1.00 88.50 163 MET A N 1
ATOM 1286 C CA . MET A 1 163 ? 26.971 2.881 -25.348 1.00 88.50 163 MET A CA 1
ATOM 1287 C C . MET A 1 163 ? 27.228 1.443 -24.884 1.00 88.50 163 MET A C 1
ATOM 1289 O O . MET A 1 163 ? 28.374 1.010 -24.887 1.00 88.50 163 MET A O 1
ATOM 1293 N N . LYS A 1 164 ? 26.199 0.659 -24.529 1.00 84.81 164 LYS A N 1
ATOM 1294 C CA . LYS A 1 164 ? 26.369 -0.699 -23.965 1.00 84.81 164 LYS A CA 1
ATOM 1295 C C . LYS A 1 164 ? 27.326 -1.601 -24.757 1.00 84.81 164 LYS A C 1
ATOM 1297 O O . LYS A 1 164 ? 28.051 -2.386 -24.157 1.00 84.81 164 LYS A O 1
ATOM 1302 N N . GLN A 1 165 ? 27.314 -1.506 -26.088 1.00 84.38 165 GLN A N 1
ATOM 1303 C CA . GLN A 1 165 ? 28.161 -2.327 -26.964 1.00 84.38 165 GLN A CA 1
ATOM 1304 C C . GLN A 1 165 ? 29.552 -1.731 -27.219 1.00 84.38 165 GLN A C 1
ATOM 1306 O O . GLN A 1 165 ? 30.481 -2.476 -27.506 1.00 84.38 165 GLN A O 1
ATOM 1311 N N . THR A 1 166 ? 29.701 -0.408 -27.146 1.00 88.44 166 THR A N 1
ATOM 1312 C CA . THR A 1 166 ? 30.944 0.298 -27.498 1.00 88.44 166 THR A CA 1
ATOM 1313 C C . THR A 1 166 ? 31.791 0.636 -26.277 1.00 88.44 166 THR A C 1
ATOM 1315 O O . THR A 1 166 ? 33.015 0.617 -26.354 1.00 88.44 166 THR A O 1
ATOM 1318 N N . ASN A 1 167 ? 31.154 0.930 -25.145 1.00 90.69 167 ASN A N 1
ATOM 1319 C CA . ASN A 1 167 ? 31.797 1.240 -23.879 1.00 90.69 167 ASN A CA 1
ATOM 1320 C C . ASN A 1 167 ? 30.910 0.776 -22.714 1.00 90.69 167 ASN A C 1
ATOM 1322 O O . ASN A 1 167 ? 30.095 1.528 -22.173 1.00 90.69 167 ASN A O 1
ATOM 1326 N N . PHE A 1 168 ? 31.087 -0.491 -22.334 1.00 89.81 168 PHE A N 1
ATOM 1327 C CA . PHE A 1 168 ? 30.317 -1.109 -21.258 1.00 89.81 168 PHE A CA 1
ATOM 1328 C C . PHE A 1 168 ? 30.550 -0.435 -19.901 1.00 89.81 168 PHE A C 1
ATOM 1330 O O . PHE A 1 168 ? 29.603 -0.301 -19.139 1.00 89.81 168 PHE A O 1
ATOM 1337 N N . VAL A 1 169 ? 31.773 0.025 -19.614 1.00 90.38 169 VAL A N 1
ATOM 1338 C CA . VAL A 1 169 ? 32.115 0.667 -18.332 1.00 90.38 169 VAL A CA 1
ATOM 1339 C C . VAL A 1 169 ? 31.317 1.956 -18.149 1.00 90.38 169 VAL A C 1
ATOM 1341 O O . VAL A 1 169 ? 30.668 2.147 -17.124 1.00 90.38 169 VAL A O 1
ATOM 1344 N N . THR A 1 170 ? 31.306 2.821 -19.167 1.00 92.12 170 THR A N 1
ATOM 1345 C CA . THR A 1 170 ? 30.513 4.056 -19.135 1.00 92.12 170 THR A CA 1
ATOM 1346 C C . THR A 1 170 ? 29.021 3.756 -19.104 1.00 92.12 170 THR A C 1
ATOM 1348 O O . THR A 1 170 ? 28.293 4.367 -18.329 1.00 92.12 170 THR A O 1
ATOM 1351 N N . PHE A 1 171 ? 28.558 2.795 -19.903 1.00 93.81 171 PHE A N 1
ATOM 1352 C CA . PHE A 1 171 ? 27.165 2.369 -19.863 1.00 93.81 171 PHE A CA 1
ATOM 1353 C C . PHE A 1 171 ? 26.742 1.906 -18.460 1.00 93.81 171 PHE A C 1
ATOM 1355 O O . PHE A 1 171 ? 25.714 2.356 -17.968 1.00 93.81 171 PHE A O 1
ATOM 1362 N N . HIS A 1 172 ? 27.524 1.033 -17.822 1.00 91.88 172 HIS A N 1
ATOM 1363 C CA . HIS A 1 172 ? 27.192 0.414 -16.539 1.00 91.88 172 HIS A CA 1
ATOM 1364 C C . HIS A 1 172 ? 27.112 1.449 -15.413 1.00 91.88 172 HIS A C 1
ATOM 1366 O O . HIS A 1 172 ? 26.081 1.523 -14.752 1.00 91.88 172 HIS A O 1
ATOM 1372 N N . ALA A 1 173 ? 28.102 2.340 -15.298 1.00 90.38 173 ALA A N 1
ATOM 1373 C CA . ALA A 1 173 ? 28.088 3.411 -14.298 1.00 90.38 173 ALA A CA 1
ATOM 1374 C C . ALA A 1 173 ? 26.852 4.322 -14.431 1.00 90.38 173 ALA A C 1
ATOM 1376 O O . ALA A 1 173 ? 26.151 4.601 -13.458 1.00 90.38 173 ALA A O 1
ATOM 1377 N N . TYR A 1 174 ? 26.535 4.752 -15.656 1.00 92.44 174 TYR A N 1
ATOM 1378 C CA . TYR A 1 174 ? 25.355 5.583 -15.894 1.00 92.44 174 TYR A CA 1
ATOM 1379 C C . TYR A 1 174 ? 24.053 4.802 -15.743 1.00 92.44 174 TYR A C 1
ATOM 1381 O O . TYR A 1 174 ? 23.048 5.394 -15.372 1.00 92.44 174 TYR A O 1
ATOM 1389 N N . TYR A 1 175 ? 24.048 3.494 -15.999 1.00 92.38 175 TYR A N 1
ATOM 1390 C CA . TYR A 1 175 ? 22.890 2.633 -15.786 1.00 92.38 175 TYR A CA 1
ATOM 1391 C C . TYR A 1 175 ? 22.558 2.488 -14.294 1.00 92.38 175 TYR A C 1
ATOM 1393 O O . TYR A 1 175 ? 21.397 2.625 -13.922 1.00 92.38 175 TYR A O 1
ATOM 1401 N N . GLU A 1 176 ? 23.551 2.306 -13.423 1.00 90.06 176 GLU A N 1
ATOM 1402 C CA . GLU A 1 176 ? 23.341 2.275 -11.966 1.00 90.06 176 GLU A CA 1
ATOM 1403 C C . GLU A 1 176 ? 22.803 3.614 -11.451 1.00 90.06 176 GLU A C 1
ATOM 1405 O O . GLU A 1 176 ? 21.789 3.655 -10.750 1.00 90.06 176 GLU A O 1
ATOM 1410 N N . MET A 1 177 ? 23.385 4.731 -11.904 1.00 89.44 177 MET A N 1
ATOM 1411 C CA . MET A 1 177 ? 22.820 6.063 -11.652 1.00 89.44 177 MET A CA 1
ATOM 1412 C C . MET A 1 177 ? 21.403 6.198 -12.231 1.00 89.44 177 MET A C 1
ATOM 1414 O O . MET A 1 177 ? 20.561 6.913 -11.681 1.00 89.44 177 MET A O 1
ATOM 1418 N N . ALA A 1 178 ? 21.126 5.526 -13.357 1.00 90.50 178 ALA A N 1
ATOM 1419 C CA . ALA A 1 178 ? 19.849 5.560 -14.061 1.00 90.50 178 ALA A CA 1
ATOM 1420 C C . ALA A 1 178 ? 18.732 4.829 -13.299 1.00 90.50 178 ALA A C 1
ATOM 1422 O O . ALA A 1 178 ? 17.561 5.166 -13.465 1.00 90.50 178 ALA A O 1
ATOM 1423 N N . ILE A 1 179 ? 19.102 3.856 -12.479 1.00 88.88 179 ILE A N 1
ATOM 1424 C CA . ILE A 1 179 ? 18.203 3.025 -11.683 1.00 88.88 179 ILE A CA 1
ATOM 1425 C C . ILE A 1 179 ? 18.122 3.525 -10.235 1.00 88.88 179 ILE A C 1
ATOM 1427 O O . ILE A 1 179 ? 17.087 3.360 -9.590 1.00 88.88 179 ILE A O 1
ATOM 1431 N N . GLY A 1 180 ? 19.188 4.160 -9.740 1.00 87.31 180 GLY A N 1
ATOM 1432 C CA . GLY A 1 180 ? 19.333 4.555 -8.340 1.00 87.31 180 GLY A CA 1
ATOM 1433 C C . GLY A 1 180 ? 19.762 3.406 -7.424 1.00 87.31 180 GLY A C 1
ATOM 1434 O O . GLY A 1 180 ? 19.567 3.498 -6.219 1.00 87.31 180 GLY A O 1
ATOM 1435 N N . ALA A 1 181 ? 20.317 2.323 -7.977 1.00 82.50 181 ALA A N 1
ATOM 1436 C CA . ALA A 1 181 ? 20.829 1.183 -7.221 1.00 82.50 181 ALA A CA 1
ATOM 1437 C C . ALA A 1 181 ? 22.106 0.626 -7.871 1.00 82.50 181 ALA A C 1
ATOM 1439 O O . ALA A 1 181 ? 22.182 0.591 -9.105 1.00 82.50 181 ALA A O 1
ATOM 1440 N N . PRO A 1 182 ? 23.082 0.157 -7.072 1.00 83.44 182 PRO A N 1
ATOM 1441 C CA . PRO A 1 182 ? 24.189 -0.631 -7.594 1.00 83.44 182 PRO A CA 1
ATOM 1442 C C . PRO A 1 182 ? 23.662 -1.985 -8.083 1.00 83.44 182 PRO A C 1
ATOM 1444 O O . PRO A 1 182 ? 22.880 -2.637 -7.392 1.00 83.44 182 PRO A O 1
ATOM 1447 N N . ILE A 1 183 ? 24.082 -2.410 -9.274 1.00 81.19 183 ILE A N 1
ATOM 1448 C CA . ILE A 1 183 ? 23.709 -3.702 -9.859 1.00 81.19 183 ILE A CA 1
ATOM 1449 C C . ILE A 1 183 ? 24.990 -4.368 -10.351 1.00 81.19 183 ILE A C 1
ATOM 1451 O O . ILE A 1 183 ? 25.592 -3.878 -11.313 1.00 81.19 183 ILE A O 1
ATOM 1455 N N . PRO A 1 184 ? 25.398 -5.507 -9.765 1.00 82.06 184 PRO A N 1
ATOM 1456 C CA . PRO A 1 184 ? 26.563 -6.240 -10.230 1.00 82.06 184 PRO A CA 1
ATOM 1457 C C . PRO A 1 184 ? 26.490 -6.509 -11.736 1.00 82.06 184 PRO A C 1
ATOM 1459 O O . PRO A 1 184 ? 25.477 -6.979 -12.254 1.00 82.06 184 PRO A O 1
ATOM 1462 N N . SER A 1 185 ? 27.587 -6.270 -12.458 1.00 80.88 185 SER A N 1
ATOM 1463 C CA . SER A 1 185 ? 27.649 -6.493 -13.911 1.00 80.88 185 SER A CA 1
ATOM 1464 C C . SER A 1 185 ? 27.258 -7.919 -14.323 1.00 80.88 185 SER A C 1
ATOM 1466 O O . SER A 1 185 ? 26.768 -8.119 -15.431 1.00 80.88 185 SER A O 1
ATOM 1468 N N . SER A 1 186 ? 27.451 -8.903 -13.436 1.00 79.62 186 SER A N 1
ATOM 1469 C CA . SER A 1 186 ? 27.044 -10.304 -13.610 1.00 79.62 186 SER A CA 1
ATOM 1470 C C . SER A 1 186 ? 25.529 -10.527 -13.579 1.00 79.62 186 SER A C 1
ATOM 1472 O O . SER A 1 186 ? 25.046 -11.482 -14.181 1.00 79.62 186 SER A O 1
ATOM 1474 N N . GLU A 1 187 ? 24.781 -9.668 -12.889 1.00 77.81 187 GLU A N 1
ATOM 1475 C CA . GLU A 1 187 ? 23.317 -9.735 -12.771 1.00 77.81 187 GLU A CA 1
ATOM 1476 C C . GLU A 1 187 ? 22.618 -8.961 -13.894 1.00 77.81 187 GLU A C 1
ATOM 1478 O O . GLU A 1 187 ? 21.432 -9.159 -14.180 1.00 77.81 187 GLU A O 1
ATOM 1483 N N . LEU A 1 188 ? 23.363 -8.101 -14.591 1.00 85.19 188 LEU A N 1
ATOM 1484 C CA . LEU A 1 188 ? 22.820 -7.300 -15.667 1.00 85.19 188 LEU A CA 1
ATOM 1485 C C . LEU A 1 188 ? 22.503 -8.161 -16.895 1.00 85.19 188 LEU A C 1
ATOM 1487 O O . LEU A 1 188 ? 23.382 -8.712 -17.560 1.00 85.19 188 LEU A O 1
ATOM 1491 N N . ARG A 1 189 ? 21.219 -8.226 -17.261 1.00 83.69 189 ARG A N 1
ATOM 1492 C CA . ARG A 1 189 ? 20.786 -9.035 -18.406 1.00 83.69 189 ARG A CA 1
ATOM 1493 C C . ARG A 1 189 ? 21.441 -8.575 -19.720 1.00 83.69 189 ARG A C 1
ATOM 1495 O O . ARG A 1 189 ? 21.631 -7.383 -19.998 1.00 83.69 189 ARG A O 1
ATOM 1502 N N . HIS A 1 190 ? 21.749 -9.550 -20.573 1.00 82.25 190 HIS A N 1
ATOM 1503 C CA . HIS A 1 190 ? 22.422 -9.344 -21.856 1.00 82.25 190 HIS A CA 1
ATOM 1504 C C . HIS A 1 190 ? 21.561 -8.559 -22.861 1.00 82.25 190 HIS A C 1
ATOM 1506 O O . HIS A 1 190 ? 20.336 -8.675 -22.893 1.00 82.25 190 HIS A O 1
ATOM 1512 N N . GLY A 1 191 ? 22.208 -7.775 -23.730 1.00 85.50 191 GLY A N 1
ATOM 1513 C CA . GLY A 1 191 ? 21.524 -7.015 -24.784 1.00 85.50 191 GLY A CA 1
ATOM 1514 C C . GLY A 1 191 ? 20.545 -5.974 -24.233 1.00 85.50 191 GLY A C 1
ATOM 1515 O O . GLY A 1 191 ? 20.853 -5.290 -23.262 1.00 85.50 191 GLY A O 1
ATOM 1516 N N . HIS A 1 192 ? 19.363 -5.854 -24.837 1.00 88.81 192 HIS A N 1
ATOM 1517 C CA . HIS A 1 192 ? 18.330 -4.919 -24.379 1.00 88.81 192 HIS A CA 1
ATOM 1518 C C . HIS A 1 192 ? 17.539 -5.425 -23.164 1.00 88.81 192 HIS A C 1
ATOM 1520 O O . HIS A 1 192 ? 16.721 -4.682 -22.634 1.00 88.81 192 HIS A O 1
ATOM 1526 N N . LYS A 1 193 ? 17.773 -6.663 -22.708 1.00 91.12 193 LYS A N 1
ATOM 1527 C CA . LYS A 1 193 ? 16.981 -7.290 -21.642 1.00 91.12 193 LYS A CA 1
ATOM 1528 C C . LYS A 1 193 ? 17.112 -6.595 -20.288 1.00 91.12 193 LYS A C 1
ATOM 1530 O O . LYS A 1 193 ? 16.218 -6.693 -19.462 1.00 91.12 193 LYS A O 1
ATOM 1535 N N . CYS A 1 194 ? 18.204 -5.866 -20.059 1.00 90.44 194 CYS A N 1
ATOM 1536 C CA . CYS A 1 194 ? 18.333 -5.015 -18.875 1.00 90.44 194 CYS A CA 1
ATOM 1537 C C . CYS A 1 194 ? 17.355 -3.832 -18.891 1.00 90.44 194 CYS A C 1
ATOM 1539 O O . CYS A 1 194 ? 17.163 -3.199 -17.875 1.00 90.44 194 CYS A O 1
ATOM 1541 N N . PHE A 1 195 ? 16.723 -3.523 -20.021 1.00 94.50 195 PHE A N 1
ATOM 1542 C CA . PHE A 1 195 ? 15.690 -2.495 -20.103 1.00 94.50 195 PHE A CA 1
ATOM 1543 C C . PHE A 1 195 ? 14.276 -3.071 -20.107 1.00 94.50 195 PHE A C 1
ATOM 1545 O O . PHE A 1 195 ? 13.333 -2.301 -20.247 1.00 94.50 195 PHE A O 1
ATOM 1552 N N . GLU A 1 196 ? 14.103 -4.393 -19.999 1.00 93.38 196 GLU A N 1
ATOM 1553 C CA . GLU A 1 196 ? 12.772 -5.007 -19.947 1.00 93.38 196 GLU A CA 1
ATOM 1554 C C . GLU A 1 196 ? 11.950 -4.426 -18.793 1.00 93.38 196 GLU A C 1
ATOM 1556 O O . GLU A 1 196 ? 12.468 -4.245 -17.690 1.00 93.38 196 GLU A O 1
ATOM 1561 N N . THR A 1 197 ? 10.661 -4.177 -19.041 1.00 89.75 197 THR A N 1
ATOM 1562 C CA . THR A 1 197 ? 9.726 -3.564 -18.082 1.00 89.75 197 THR A CA 1
ATOM 1563 C C . THR A 1 197 ? 9.846 -4.170 -16.683 1.00 89.75 197 THR A C 1
ATOM 1565 O O . THR A 1 197 ? 10.003 -3.445 -15.704 1.00 89.75 197 THR A O 1
ATOM 1568 N N . TRP A 1 198 ? 9.844 -5.502 -16.593 1.00 87.69 198 TRP A N 1
ATOM 1569 C CA . TRP A 1 198 ? 9.922 -6.221 -15.321 1.00 87.69 198 TRP A CA 1
ATOM 1570 C C . TRP A 1 198 ? 11.263 -6.067 -14.614 1.00 87.69 198 TRP A C 1
ATOM 1572 O O . TRP A 1 198 ? 11.290 -5.844 -13.408 1.00 87.69 198 TRP A O 1
ATOM 1582 N N . PHE A 1 199 ? 12.363 -6.109 -15.368 1.00 87.75 199 PHE A N 1
ATOM 1583 C CA . PHE A 1 199 ? 13.695 -5.925 -14.801 1.00 87.75 199 PHE A CA 1
ATOM 1584 C C . PHE A 1 199 ? 13.846 -4.523 -14.203 1.00 87.75 199 PHE A C 1
ATOM 1586 O O . PHE A 1 199 ? 14.366 -4.378 -13.099 1.00 87.75 199 PHE A O 1
ATOM 1593 N N . ILE A 1 200 ? 13.338 -3.498 -14.896 1.00 89.25 200 ILE A N 1
ATOM 1594 C CA . ILE A 1 200 ? 13.346 -2.121 -14.395 1.00 89.25 200 ILE A CA 1
ATOM 1595 C C . ILE A 1 200 ? 12.491 -1.993 -13.133 1.00 89.25 200 ILE A C 1
ATOM 1597 O O . ILE A 1 200 ? 12.990 -1.483 -12.139 1.00 89.25 200 ILE A O 1
ATOM 1601 N N . ILE A 1 201 ? 11.251 -2.494 -13.129 1.00 84.44 201 ILE A N 1
ATOM 1602 C CA . ILE A 1 201 ? 10.352 -2.408 -11.961 1.00 84.44 201 ILE A CA 1
ATOM 1603 C C . ILE A 1 201 ? 10.976 -3.043 -10.711 1.00 84.44 201 ILE A C 1
ATOM 1605 O O . ILE A 1 201 ? 10.882 -2.481 -9.624 1.00 84.44 201 ILE A O 1
ATOM 1609 N N . GLU A 1 202 ? 11.630 -4.195 -10.855 1.00 83.12 202 GLU A N 1
ATOM 1610 C CA . GLU A 1 202 ? 12.243 -4.909 -9.729 1.00 83.12 202 GLU A CA 1
ATOM 1611 C C . GLU A 1 202 ? 13.423 -4.143 -9.112 1.00 83.12 202 GLU A C 1
ATOM 1613 O O . GLU A 1 202 ? 13.572 -4.124 -7.885 1.00 83.12 202 GLU A O 1
ATOM 1618 N N . HIS A 1 203 ? 14.227 -3.475 -9.945 1.00 84.12 203 HIS A N 1
ATOM 1619 C CA . HIS A 1 203 ? 15.511 -2.899 -9.536 1.00 84.12 203 HIS A CA 1
ATOM 1620 C C . HIS A 1 203 ? 15.492 -1.374 -9.377 1.00 84.12 203 HIS A C 1
ATOM 1622 O O . HIS A 1 203 ? 16.436 -0.825 -8.818 1.00 84.12 203 HIS A O 1
ATOM 1628 N N . TYR A 1 204 ? 14.449 -0.674 -9.834 1.00 84.12 204 TYR A N 1
ATOM 1629 C CA . TYR A 1 204 ? 14.353 0.785 -9.729 1.00 84.12 204 TYR A CA 1
ATOM 1630 C C . TYR A 1 204 ? 14.259 1.234 -8.267 1.00 84.12 204 TYR A C 1
ATOM 1632 O O . TYR A 1 204 ? 13.390 0.784 -7.516 1.00 84.12 204 TYR A O 1
ATOM 1640 N N . ARG A 1 205 ? 15.183 2.105 -7.854 1.00 84.12 205 ARG A N 1
ATOM 1641 C CA . ARG A 1 205 ? 15.316 2.604 -6.475 1.00 84.12 205 ARG A CA 1
ATOM 1642 C C . ARG A 1 205 ? 15.595 4.102 -6.389 1.00 84.12 205 ARG A C 1
ATOM 1644 O O . ARG A 1 205 ? 15.746 4.609 -5.287 1.00 84.12 205 ARG A O 1
ATOM 1651 N N . ARG A 1 206 ? 15.618 4.829 -7.512 1.00 72.94 206 ARG A N 1
ATOM 1652 C CA . ARG A 1 206 ? 15.858 6.283 -7.512 1.00 72.94 206 ARG A CA 1
ATOM 1653 C C . ARG A 1 206 ? 14.899 7.050 -6.594 1.00 72.94 206 ARG A C 1
ATOM 1655 O O . ARG A 1 206 ? 15.326 8.020 -5.981 1.00 72.94 206 ARG A O 1
ATOM 1662 N N . ASP A 1 207 ? 13.653 6.593 -6.492 1.00 64.19 207 ASP A N 1
ATOM 1663 C CA . ASP A 1 207 ? 12.608 7.254 -5.701 1.00 64.19 207 ASP A CA 1
ATOM 1664 C C . ASP A 1 207 ? 12.362 6.557 -4.349 1.00 64.19 207 ASP A C 1
ATOM 1666 O O . ASP A 1 207 ? 11.407 6.887 -3.652 1.00 64.19 207 ASP A O 1
ATOM 1670 N N . ALA A 1 208 ? 13.184 5.566 -3.975 1.00 57.06 208 ALA A N 1
ATOM 1671 C CA . ALA A 1 208 ? 13.070 4.924 -2.672 1.00 57.06 208 ALA A CA 1
ATOM 1672 C C . ALA A 1 208 ? 13.570 5.903 -1.602 1.00 57.06 208 ALA A C 1
ATOM 1674 O O . ALA A 1 208 ? 14.774 6.099 -1.433 1.00 57.06 208 ALA A O 1
ATOM 1675 N N . GLU A 1 209 ? 12.635 6.541 -0.899 1.00 46.28 209 GLU A N 1
ATOM 1676 C CA . GLU A 1 209 ? 12.929 7.243 0.345 1.00 46.28 209 GLU A CA 1
ATOM 1677 C C . GLU A 1 209 ? 13.683 6.292 1.289 1.00 46.28 209 GLU A C 1
ATOM 1679 O O . GLU A 1 209 ? 13.393 5.098 1.375 1.00 46.28 209 GLU A O 1
ATOM 1684 N N . ASN A 1 210 ? 14.725 6.815 1.932 1.00 40.56 210 ASN A N 1
ATOM 1685 C CA . ASN A 1 210 ? 15.647 6.051 2.762 1.00 40.56 210 ASN A CA 1
ATOM 1686 C C . ASN A 1 210 ? 14.914 5.214 3.832 1.00 40.56 210 ASN A C 1
ATOM 1688 O O . ASN A 1 210 ? 14.399 5.778 4.788 1.00 40.56 210 ASN A O 1
ATOM 1692 N N . GLY A 1 211 ? 14.987 3.885 3.699 1.00 46.41 211 GLY A N 1
ATOM 1693 C CA . GLY A 1 211 ? 14.939 2.901 4.786 1.00 46.41 211 GLY A CA 1
ATOM 1694 C C . GLY A 1 211 ? 13.596 2.658 5.481 1.00 46.41 211 GLY A C 1
ATOM 1695 O O . GLY A 1 211 ? 13.272 3.357 6.428 1.00 46.41 211 GLY A O 1
ATOM 1696 N N . GLU A 1 212 ? 12.924 1.551 5.150 1.00 38.12 212 GLU A N 1
ATOM 1697 C CA . GLU A 1 212 ? 12.097 0.809 6.116 1.00 38.12 212 GLU A CA 1
ATOM 1698 C C . GLU A 1 212 ? 12.280 -0.709 5.924 1.00 38.12 212 GLU A C 1
ATOM 1700 O O . GLU A 1 212 ? 12.349 -1.215 4.801 1.00 38.12 212 GLU A O 1
ATOM 1705 N N . GLU A 1 213 ? 12.433 -1.412 7.050 1.00 38.03 213 GLU A N 1
ATOM 1706 C CA . GLU A 1 213 ? 12.679 -2.853 7.166 1.00 38.03 213 GLU A CA 1
ATOM 1707 C C . GLU A 1 213 ? 11.436 -3.714 6.868 1.00 38.03 213 GLU A C 1
ATOM 1709 O O . GLU A 1 213 ? 10.288 -3.285 6.966 1.00 38.03 213 GLU A O 1
ATOM 1714 N N . HIS A 1 214 ? 11.699 -4.970 6.499 1.00 35.94 214 HIS A N 1
ATOM 1715 C CA . HIS A 1 214 ? 10.750 -5.947 5.962 1.00 35.94 214 HIS A CA 1
ATOM 1716 C C . HIS A 1 214 ? 9.696 -6.416 7.006 1.00 35.94 214 HIS A C 1
ATOM 1718 O O . HIS A 1 214 ? 10.075 -6.856 8.091 1.00 35.94 214 HIS A O 1
ATOM 1724 N N . PRO A 1 215 ? 8.383 -6.421 6.688 1.00 38.81 215 PRO A N 1
ATOM 1725 C CA . PRO A 1 215 ? 7.279 -6.618 7.648 1.00 38.81 215 PRO A CA 1
ATOM 1726 C C . PRO A 1 215 ? 6.957 -8.076 8.052 1.00 38.81 215 PRO A C 1
ATOM 1728 O O . PRO A 1 215 ? 5.999 -8.310 8.790 1.00 38.81 215 PRO A O 1
ATOM 1731 N N . ASP A 1 216 ? 7.726 -9.069 7.601 1.00 37.88 216 ASP A N 1
ATOM 1732 C CA . ASP A 1 216 ? 7.296 -10.479 7.659 1.00 37.88 216 ASP A CA 1
ATOM 1733 C C . ASP A 1 216 ? 7.478 -11.153 9.032 1.00 37.88 216 ASP A C 1
ATOM 1735 O O . ASP A 1 216 ? 6.820 -12.151 9.320 1.00 37.88 216 ASP A O 1
ATOM 1739 N N . THR A 1 217 ? 8.311 -10.602 9.920 1.00 36.78 217 THR A N 1
ATOM 1740 C CA . THR A 1 217 ? 8.620 -11.227 11.223 1.00 36.78 217 THR A CA 1
ATOM 1741 C C . THR A 1 217 ? 7.582 -10.905 12.313 1.00 36.78 217 THR A C 1
ATOM 1743 O O . THR A 1 217 ? 7.433 -11.668 13.262 1.00 36.78 217 THR A O 1
ATOM 1746 N N . LEU A 1 218 ? 6.804 -9.823 12.172 1.00 40.41 218 LEU A N 1
ATOM 1747 C CA . LEU A 1 218 ? 5.897 -9.310 13.220 1.00 40.41 218 LEU A CA 1
ATOM 1748 C C . LEU A 1 218 ? 4.470 -9.889 13.178 1.00 40.41 218 LEU A C 1
ATOM 1750 O O . LEU A 1 218 ? 3.708 -9.744 14.132 1.00 40.41 218 LEU A O 1
ATOM 1754 N N . LEU A 1 219 ? 4.088 -10.566 12.090 1.00 37.53 219 LEU A N 1
ATOM 1755 C CA . LEU A 1 219 ? 2.739 -11.130 11.924 1.00 37.53 219 LEU A CA 1
ATOM 1756 C C . LEU A 1 219 ? 2.478 -12.361 12.806 1.00 37.53 219 LEU A C 1
ATOM 1758 O O . LEU A 1 219 ? 1.323 -12.641 13.124 1.00 37.53 219 LEU A O 1
ATOM 1762 N N . SER A 1 220 ? 3.529 -13.079 13.218 1.00 38.62 220 SER A N 1
ATOM 1763 C CA . SER A 1 220 ? 3.396 -14.281 14.050 1.00 38.62 220 SER A CA 1
ATOM 1764 C C . SER A 1 220 ? 3.145 -13.972 15.529 1.00 38.62 220 SER A C 1
ATOM 1766 O O . SER A 1 220 ? 2.613 -14.826 16.230 1.00 38.62 220 SER A O 1
ATOM 1768 N N . GLU A 1 221 ? 3.499 -12.775 16.008 1.00 43.12 221 GLU A N 1
ATOM 1769 C CA . GLU A 1 221 ? 3.347 -12.392 17.423 1.00 43.12 221 GLU A CA 1
ATOM 1770 C C . GLU A 1 221 ? 1.930 -11.903 17.765 1.00 43.12 221 GLU A C 1
ATOM 1772 O O . GLU A 1 221 ? 1.531 -11.907 18.926 1.00 43.12 221 GLU A O 1
ATOM 1777 N N . LEU A 1 222 ? 1.138 -11.503 16.766 1.00 39.59 222 LEU A N 1
ATOM 1778 C CA . LEU A 1 222 ? -0.193 -10.917 16.974 1.00 39.59 222 LEU A CA 1
ATOM 1779 C C . LEU A 1 222 ? -1.343 -11.924 17.019 1.00 39.59 222 LEU A C 1
ATOM 1781 O O . LEU A 1 222 ? -2.459 -11.555 17.386 1.00 39.59 222 LEU A O 1
ATOM 1785 N N . PHE A 1 223 ? -1.088 -13.169 16.629 1.00 41.97 223 PHE A N 1
ATOM 1786 C CA . PHE A 1 223 ? -2.123 -14.171 16.419 1.00 41.97 223 PHE A CA 1
ATOM 1787 C C . PHE A 1 223 ? -1.707 -15.531 16.985 1.00 41.97 223 PHE A C 1
ATOM 1789 O O . PHE A 1 223 ? -1.602 -16.518 16.257 1.00 41.97 223 PHE A O 1
ATOM 1796 N N . ASP A 1 224 ? -1.503 -15.596 18.302 1.00 39.97 224 ASP A N 1
ATOM 1797 C CA . ASP A 1 224 ? -1.544 -16.877 19.008 1.00 39.97 224 ASP A CA 1
ATOM 1798 C C . ASP A 1 224 ? -3.013 -17.316 19.143 1.00 39.97 224 ASP A C 1
ATOM 1800 O O . ASP A 1 224 ? -3.708 -17.032 20.119 1.00 39.97 224 ASP A O 1
ATOM 1804 N N . PHE A 1 225 ? -3.526 -17.952 18.086 1.00 40.59 225 PHE A N 1
ATOM 1805 C CA . PHE A 1 225 ? -4.900 -18.459 18.018 1.00 40.59 225 PHE A CA 1
ATOM 1806 C C . PHE A 1 225 ? -5.172 -19.619 18.991 1.00 40.59 225 PHE A C 1
ATOM 1808 O O . PHE A 1 225 ? -6.324 -20.022 19.124 1.00 40.59 225 PHE A O 1
ATOM 1815 N N . ASN A 1 226 ? -4.163 -20.124 19.710 1.00 40.75 226 ASN A N 1
ATOM 1816 C CA . ASN A 1 226 ? -4.348 -21.199 20.688 1.00 40.75 226 ASN A CA 1
ATOM 1817 C C . ASN A 1 226 ? -5.104 -20.748 21.955 1.00 40.75 226 ASN A C 1
ATOM 1819 O O . ASN A 1 226 ? -5.481 -21.592 22.757 1.00 40.75 226 ASN A O 1
ATOM 1823 N N . ALA A 1 227 ? -5.340 -19.444 22.144 1.00 41.09 227 ALA A N 1
ATOM 1824 C CA . ALA A 1 227 ? -6.041 -18.904 23.315 1.00 41.09 227 ALA A CA 1
ATOM 1825 C C . ALA A 1 227 ? -7.565 -18.716 23.129 1.00 41.09 227 ALA A C 1
ATOM 1827 O O . ALA A 1 227 ? -8.234 -18.253 24.051 1.00 41.09 227 ALA A O 1
ATOM 1828 N N . LEU A 1 228 ? -8.125 -19.016 21.948 1.00 41.34 228 LEU A N 1
ATOM 1829 C CA . LEU A 1 228 ? -9.538 -18.750 21.616 1.00 41.34 228 LEU A CA 1
ATOM 1830 C C . LEU A 1 228 ? -10.443 -19.994 21.589 1.00 41.34 228 LEU A C 1
ATOM 1832 O O . LEU A 1 228 ? -11.657 -19.830 21.470 1.00 41.34 228 LEU A O 1
ATOM 1836 N N . ASP A 1 229 ? -9.890 -21.200 21.742 1.00 36.50 229 ASP A N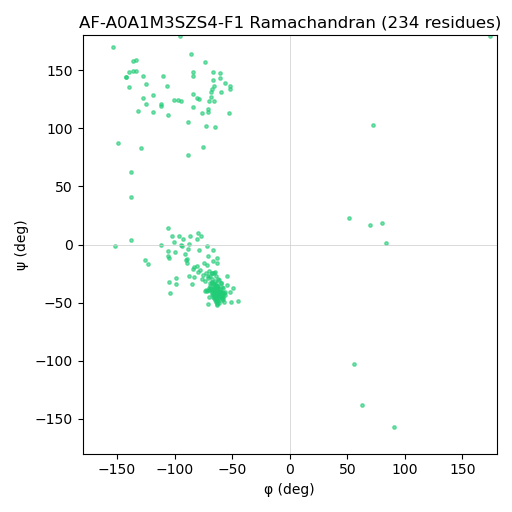 1
ATOM 1837 C CA . ASP A 1 229 ? -10.666 -22.452 21.724 1.00 36.50 229 ASP A CA 1
ATOM 1838 C C . ASP A 1 229 ? -11.221 -22.872 23.105 1.00 36.50 229 ASP A C 1
ATOM 1840 O O . ASP A 1 229 ? -12.010 -23.810 23.179 1.00 36.50 229 ASP A O 1
ATOM 1844 N N . ASP A 1 230 ? -10.911 -22.148 24.190 1.00 35.38 230 ASP A N 1
ATOM 1845 C CA . ASP A 1 230 ? -11.297 -22.541 25.562 1.00 35.38 230 ASP A CA 1
ATOM 1846 C C . ASP A 1 230 ? -12.586 -21.879 26.102 1.0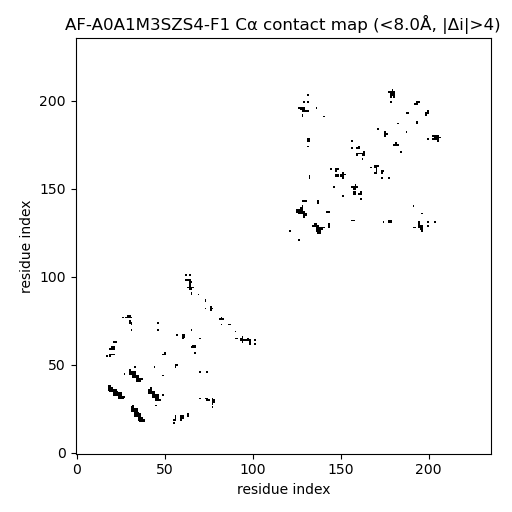0 35.38 230 ASP A C 1
ATOM 1848 O O . ASP A 1 230 ? -12.929 -22.046 27.275 1.00 35.38 230 ASP A O 1
ATOM 1852 N N . TYR A 1 231 ? -13.351 -21.138 25.289 1.00 37.28 231 TYR A N 1
ATOM 1853 C CA . TYR A 1 231 ? -14.637 -20.583 25.744 1.00 37.28 231 TYR A CA 1
ATOM 1854 C C . TYR A 1 231 ? -15.793 -21.568 25.505 1.00 37.28 231 TYR A C 1
ATOM 1856 O O . TYR A 1 231 ? -16.591 -21.406 24.579 1.00 37.28 231 TYR A O 1
ATOM 1864 N N . GLU A 1 232 ? -15.905 -22.589 26.361 1.00 32.59 232 GLU A N 1
ATOM 1865 C CA . GLU A 1 232 ? -17.160 -23.334 26.508 1.00 32.59 232 GLU A CA 1
ATOM 1866 C C . GLU A 1 232 ? -18.224 -22.424 27.155 1.00 32.59 232 GLU A C 1
ATOM 1868 O O . GLU A 1 232 ? -17.993 -21.856 28.228 1.00 32.59 232 GLU A O 1
ATOM 1873 N N . PRO A 1 233 ? -19.416 -22.277 26.550 1.00 33.38 233 PRO A N 1
ATOM 1874 C CA . PRO A 1 233 ? -20.518 -21.591 27.196 1.00 33.38 233 PRO A CA 1
ATOM 1875 C C . PRO A 1 233 ? -21.031 -22.475 28.335 1.00 33.38 233 PRO A C 1
ATOM 1877 O O . PRO A 1 233 ? -21.595 -23.543 28.098 1.00 33.38 233 PRO A O 1
ATOM 1880 N N . THR A 1 234 ? -20.878 -22.025 29.578 1.00 32.06 234 THR A N 1
ATOM 1881 C CA . THR A 1 234 ? -21.563 -22.641 30.714 1.00 32.06 234 THR A CA 1
ATOM 1882 C C . THR A 1 234 ? -23.071 -22.448 30.547 1.00 32.06 234 THR A C 1
ATOM 1884 O O . THR A 1 234 ? -23.627 -21.373 30.768 1.00 32.06 234 THR A O 1
ATOM 1887 N N . SER A 1 235 ? -23.739 -23.507 30.093 1.00 33.09 235 SER A N 1
ATOM 1888 C CA . SER A 1 235 ? -25.191 -23.639 30.136 1.00 33.09 235 SER A CA 1
ATOM 1889 C C . SER A 1 235 ? -25.663 -23.719 31.589 1.00 33.09 235 SER A C 1
ATOM 1891 O O . SER A 1 235 ? -25.062 -24.438 32.389 1.00 33.09 235 SER A O 1
ATOM 1893 N N . VAL A 1 236 ? -26.738 -22.984 31.889 1.00 35.00 236 VAL A N 1
ATOM 1894 C CA . VAL A 1 236 ? -27.539 -23.063 33.126 1.00 35.00 236 VAL A CA 1
ATOM 1895 C C . VAL A 1 236 ? -27.998 -24.492 33.403 1.00 35.00 236 VAL A C 1
ATOM 1897 O O . VAL A 1 236 ? -28.417 -25.159 32.430 1.00 35.00 236 VAL A O 1
#

Mean predicted aligned error: 16.21 Å

Foldseek 3Di:
DPDVVVVVVCPVPPPPDQQKAWDDWDDDQAFIWTFMGGNHDTDTDGLVVLCVVDDSSVVNCVLLQADNVLRVVQRVCSNVVNHDVVSRVVRVVNSVVSNVVVVVVVVVVVVVVVVVVVVVVCVPDLFFFAQLQVRDGDNDPVVLLVVLVVCVVPDVLSVQCNCCPPDVPSNQVSVCVSQVHRDPPVRQDPDRNCGTPVNSVVRRCNPPDDDDDDDPPPPVVPPPVVVPPPDDPPDD

=== Feature glossary ===
A reading guide for the features in this record.

Start from the sequence.

  · Sequence gives the chain of amino acids in standard one-letter code (A=alanine, C=cysteine, …, Y=tyrosine), read N→C. It is the only feature that is directly encoded by the gene; all structural features are derived from the folded form of this sequence.

Fold it, and you get atomic coordinates and the backbone conformation that goes with them.

  · Structure coordinates are given as an mmCIF _atom_site loop: one row per atom with element, residue name, chain id, sequence number, and x/y/z position in Å. Only the four main-chain atoms per residue are included here; side chains are omitted to keep the record compact.

  · Backbone dihedral angles. Every residue except chain termini has a φ (preceding-C → N → Cα → C) and a ψ (N → Cα → C → next-N). They are reported in degrees following the IUPAC sign convention. Secondary structure is essentially a statement about which (φ, ψ) basin each residue occupies.

  · Eight-state secondary structure (DSSP): H is the canonical α-helix, G the tighter 3₁₀-helix, I the wider π-helix; E/B are β-structure, T and S are turns and bends, and '-' is everything else. DSSP derives these from the pattern of main-chain N–H···O=C hydrogen bonds, not from the sequence.

  · SS3 is a coarse helix/strand/coil call (letters a/b/c) made by the P-SEA algorithm from inter-Cα distances and dihedrals. It is less detailed than DSSP but needs only Cα positions.

Summarize the fold with a handful of shape descriptors and a per-residue structural alphabet.

  · Radius of gyration (Rg) is the root-mean-square distance of Cα atoms from their centroid — a single number for overall size and compactness. A globular domain of N residues has Rg ≈ 2.2·N^0.38 Å; an extended or disordered chain has a much larger Rg. The Cα contact count is the number of residue pairs whose Cα atoms are within 8 Å and are more than four positions apart in sequence — a standard proxy for tertiary packing density. The bounding box is the smallest axis-aligned box enclosing all Cα atoms.

  · 3Di is Foldseek's structural alphabet. Each residue is assigned one of twenty discrete states based on how its Cα sits relative to its spatial (not sequential) neighbors. Aligning 3Di strings finds structural homologs roughly as well as full 3D superposition, but orders of magnitude faster.

  · Solvent-accessible surface area (SASA) is the area in Å² traced out by the centre of a 1.4 Å probe sphere (a water molecule) rolled over the protein's van der Waals surface (Shrake–Rupley / Lee–Richards construction). Buried residues have near-zero SASA; fully exposed residues can exceed 200 Å². The total SASA scales roughly with the number of surface residues.

Ask how reliable the model is.

  · For AlphaFold models, the B-factor field carries pLDDT — the model's own estimate of local accuracy on a 0–100 scale. Regions with pLDDT<50 should be treated as essentially unmodeled; they often correspond to intrinsically disordered segments.

  · For experimental (PDB) structures, the B-factor (temperature factor) quantifies the positional spread of each atom in the crystal — a combination of thermal vibration and static disorder — in units of Å². High B-factors mark flexible loops or poorly resolved regions; low B-factors mark the rigid, well-ordered core.

  · Predicted Aligned Error (PAE) is an AlphaFold confidence matrix: entry (i, j) is the expected error in the position of residue j, in ångströms, when the prediction is superimposed on the true structure at residue i. Low PAE within a block of residues means that block is internally rigid and well-predicted; high PAE between two blocks means their relative placement is uncertain even if each block individually is confident.

Place it in context: what it resembles, what it is annotated as, and how it looks.

  · Structural nearest neighbors (via Foldseek easy-search vs the PDB). Reported per hit: target PDB id, E-value, and alignment TM-score. A TM-score above ~0.5 is the conventional threshold for 'same fold'.

  · Functional annotations link the protein to curated databases. InterPro entries identify conserved domains and families by matching the sequence against member-database signatures (Pfam, PROSITE, CDD, …). Gene Ontology (GO) terms describe molecular function, biological process, and cellular component in a controlled vocabulary. CATH places the structure in a hierarchical fold classification (Class/Architecture/Topology/Homologous-superfamily). The organism is the source species.

  · The contact map is a binary N×N matrix image: pixel (i, j) is dark where Cα_i and Cα_j are within 8 Å and |i−j|>4. Because the |i−j|>4 filter removes local helical contacts, off-diagonal stripes parallel to the main diagonal indicate parallel β-sheets; stripes perpendicular to it indicate antiparallel β-sheets. The Ramachandran plot scatters every residue's (φ, ψ) pair against the sterically allowed regions. The PAE heatmap renders the predicted-aligned-error matrix.

  · Six rendered views show the 3D structure from the faces of a cube — i.e. along ±x, ±y, ±z. Rendering representation is drawn randomly per protein from cartoon (secondary-structure ribbons), sticks (backbone bonds), or molecular surface; coloring is either N→C rainbow (blue at the N-terminus through red at the C-terminus) or one color per chain.